Protein AF-A0A1F2S7L3-F1 (afdb_monomer)

Sequence (309 aa):
MTAMSPRLHVLAASFWREWHRELRRQAGDERLPYQVRTHLRRSADRALRRSAVEEQRGVVPRWNRRTIAGAAPIRLPPDDEQRGRRLAAECGVVPGQPMVAVEIQRRADRLSGAIDLLSAEGFRIVRIGDPVAGPLRGPGVLDLASNPRRTPLLDTYLLLASAFVVCSSAELQQTALMGHTPSLRIDARDAFTAYPVRRDGVFTLSTVVDLDTGRALAIRDLLAEGYFHNTRNYGYRPTNAAEITEAAREMVEGVRAGWRDSEAQIRFRRAVADAGVAMGHVRHVAEWDGASGFIGDGRLARVQADRAL

Structure (mmCIF, N/CA/C/O backbone):
data_AF-A0A1F2S7L3-F1
#
_entry.id   AF-A0A1F2S7L3-F1
#
loop_
_atom_site.group_PDB
_atom_site.id
_atom_site.type_symbol
_atom_site.label_atom_id
_atom_site.label_alt_id
_atom_site.label_comp_id
_atom_site.label_asym_id
_atom_site.label_entity_id
_atom_site.label_seq_id
_atom_site.pdbx_PDB_ins_code
_atom_site.Cartn_x
_atom_site.Cartn_y
_atom_site.Cartn_z
_atom_site.occupancy
_atom_site.B_iso_or_equiv
_atom_site.auth_seq_id
_atom_site.auth_comp_id
_atom_site.auth_asym_id
_atom_site.auth_atom_id
_atom_site.pdbx_PDB_model_num
ATOM 1 N N . MET A 1 1 ? 18.063 32.332 -20.205 1.00 35.84 1 MET A N 1
ATOM 2 C CA . MET A 1 1 ? 17.260 31.190 -20.694 1.00 35.84 1 MET A CA 1
ATOM 3 C C . MET A 1 1 ? 16.474 30.632 -19.524 1.00 35.84 1 MET A C 1
ATOM 5 O O . MET A 1 1 ? 17.059 30.015 -18.647 1.00 35.84 1 MET A O 1
ATOM 9 N N . THR A 1 2 ? 15.182 30.931 -19.457 1.00 37.69 2 THR A N 1
ATOM 10 C CA . THR A 1 2 ? 14.267 30.422 -18.430 1.00 37.69 2 THR A CA 1
ATOM 11 C C . THR A 1 2 ? 14.164 28.905 -18.582 1.00 37.69 2 THR A C 1
ATOM 13 O O . THR A 1 2 ? 13.796 28.422 -19.652 1.00 37.69 2 THR A O 1
ATOM 16 N N . ALA A 1 3 ? 14.552 28.150 -17.553 1.00 51.56 3 ALA A N 1
ATOM 17 C CA . ALA A 1 3 ? 14.443 26.696 -17.568 1.00 51.56 3 ALA A CA 1
ATOM 18 C C . ALA A 1 3 ? 12.976 26.302 -17.805 1.00 51.56 3 ALA A C 1
ATOM 20 O O . ALA A 1 3 ? 12.081 26.754 -17.088 1.00 51.56 3 ALA A O 1
ATOM 21 N N . MET A 1 4 ? 12.719 25.498 -18.840 1.00 56.53 4 MET A N 1
ATOM 22 C CA . MET A 1 4 ? 11.387 24.947 -19.078 1.00 56.53 4 MET A CA 1
ATOM 23 C C . MET A 1 4 ? 10.966 24.094 -17.877 1.00 56.53 4 MET A C 1
ATOM 25 O O . MET A 1 4 ? 11.756 23.325 -17.334 1.00 56.53 4 MET A O 1
ATOM 29 N N . SER A 1 5 ? 9.706 24.234 -17.459 1.00 63.53 5 SER A N 1
ATOM 30 C CA . SER A 1 5 ? 9.138 23.442 -16.367 1.00 63.53 5 SER A CA 1
ATOM 31 C C . SER A 1 5 ? 9.216 21.938 -16.685 1.00 63.53 5 SER A C 1
ATOM 33 O O . SER A 1 5 ? 8.908 21.555 -17.817 1.00 63.53 5 SER A O 1
ATOM 35 N N . PRO A 1 6 ? 9.503 21.064 -15.700 1.00 63.34 6 PRO A N 1
ATOM 36 C CA . PRO A 1 6 ? 9.482 19.609 -15.869 1.00 63.34 6 PRO A CA 1
ATOM 37 C C . PRO A 1 6 ? 8.203 19.092 -16.538 1.00 63.34 6 PRO A C 1
ATOM 39 O O . PRO A 1 6 ? 8.267 18.180 -17.357 1.00 63.34 6 PRO A O 1
ATOM 42 N N . ARG A 1 7 ? 7.046 19.725 -16.271 1.00 62.72 7 ARG A N 1
ATOM 43 C CA . ARG A 1 7 ? 5.750 19.403 -16.900 1.00 62.72 7 ARG A CA 1
ATOM 44 C C . ARG A 1 7 ? 5.751 19.582 -18.424 1.00 62.72 7 ARG A C 1
ATOM 46 O O . ARG A 1 7 ? 5.116 18.797 -19.122 1.00 62.72 7 ARG A O 1
ATOM 53 N N . LEU A 1 8 ? 6.475 20.572 -18.946 1.00 68.44 8 LEU A N 1
ATOM 54 C CA . LEU A 1 8 ? 6.572 20.822 -20.386 1.00 68.44 8 LEU A CA 1
ATOM 55 C C . LEU A 1 8 ? 7.420 19.757 -21.092 1.00 68.44 8 LEU A C 1
ATOM 57 O O . LEU A 1 8 ? 7.078 19.363 -22.203 1.00 68.44 8 LEU A O 1
ATOM 61 N N . HIS A 1 9 ? 8.454 19.228 -20.431 1.00 75.25 9 HIS A N 1
ATOM 62 C CA . HIS A 1 9 ? 9.245 18.109 -20.957 1.00 75.25 9 HIS A CA 1
ATOM 63 C C . HIS A 1 9 ? 8.414 16.824 -21.072 1.00 75.25 9 HIS A C 1
ATOM 65 O O . HIS A 1 9 ? 8.517 16.108 -22.063 1.00 75.25 9 HIS A O 1
ATOM 71 N N . VAL A 1 10 ? 7.493 16.575 -20.129 1.00 67.50 10 VAL A N 1
ATOM 72 C CA . VAL A 1 10 ? 6.534 15.452 -20.201 1.00 67.50 10 VAL A CA 1
ATOM 73 C C . VAL A 1 10 ? 5.640 15.536 -21.427 1.00 67.50 10 VAL A C 1
ATOM 75 O O . VAL A 1 10 ? 5.474 14.554 -22.150 1.00 67.50 10 VAL A O 1
ATOM 78 N N . LEU A 1 11 ? 5.039 16.707 -21.633 1.00 74.44 11 LEU A N 1
ATOM 79 C CA . LEU A 1 11 ? 4.130 16.933 -22.746 1.00 74.44 11 LEU A CA 1
ATOM 80 C C . LEU A 1 11 ? 4.884 16.842 -24.073 1.00 74.44 11 LEU A C 1
ATOM 82 O O . LEU A 1 11 ? 4.387 16.215 -25.003 1.00 74.44 11 LEU A O 1
ATOM 86 N N . ALA A 1 12 ? 6.107 17.376 -24.129 1.00 77.69 12 ALA A N 1
ATOM 87 C CA . ALA A 1 12 ? 6.975 17.276 -25.294 1.00 77.69 12 ALA A CA 1
ATOM 88 C C . ALA A 1 12 ? 7.361 15.821 -25.609 1.00 77.69 12 ALA A C 1
ATOM 90 O O . ALA A 1 12 ? 7.222 15.399 -26.755 1.00 77.69 12 ALA A O 1
ATOM 91 N N . ALA A 1 13 ? 7.783 15.035 -24.614 1.00 80.00 13 ALA A N 1
ATOM 92 C CA . ALA A 1 13 ? 8.092 13.615 -24.788 1.00 80.00 13 ALA A CA 1
ATOM 93 C C . ALA A 1 13 ? 6.885 12.830 -25.324 1.00 80.00 13 ALA A C 1
ATOM 95 O O . ALA A 1 13 ? 6.977 12.163 -26.353 1.00 80.00 13 ALA A O 1
ATOM 96 N N . SER A 1 14 ? 5.723 12.975 -24.677 1.00 73.00 14 SER A N 1
ATOM 97 C CA . SER A 1 14 ? 4.484 12.314 -25.100 1.00 73.00 14 SER A CA 1
ATOM 98 C C . SER A 1 14 ? 4.086 12.705 -26.527 1.00 73.00 14 SER A C 1
ATOM 100 O O . SER A 1 14 ? 3.805 11.837 -27.354 1.00 73.00 14 SER A O 1
ATOM 102 N N . PHE A 1 15 ? 4.148 14.001 -26.850 1.00 82.06 15 PHE A N 1
ATOM 103 C CA . PHE A 1 15 ? 3.891 14.514 -28.193 1.00 82.06 15 PHE A CA 1
ATOM 104 C C . PHE A 1 15 ? 4.807 13.862 -29.234 1.00 82.06 15 PHE A C 1
ATOM 106 O O . PHE A 1 15 ? 4.322 13.321 -30.226 1.00 82.06 15 PHE A O 1
ATOM 113 N N . TRP A 1 16 ? 6.123 13.856 -29.002 1.00 85.06 16 TRP A N 1
ATOM 114 C CA . TRP A 1 16 ? 7.082 13.265 -29.936 1.00 85.06 16 TRP A CA 1
ATOM 115 C C . TRP A 1 16 ? 6.890 11.753 -30.100 1.00 85.06 16 TRP A C 1
ATOM 117 O O . TRP A 1 16 ? 7.086 11.230 -31.200 1.00 85.06 16 TRP A O 1
ATOM 127 N N . ARG A 1 17 ? 6.467 11.053 -29.041 1.00 79.50 17 ARG A N 1
ATOM 128 C CA . ARG A 1 17 ? 6.191 9.612 -29.061 1.00 79.50 17 ARG A CA 1
ATOM 129 C C . ARG A 1 17 ? 4.935 9.271 -29.865 1.00 79.50 17 ARG A C 1
ATOM 131 O O . ARG A 1 17 ? 4.974 8.339 -30.671 1.00 79.50 17 ARG A O 1
ATOM 138 N N . GLU A 1 18 ? 3.851 10.027 -29.700 1.00 79.81 18 GLU A N 1
ATOM 139 C CA . GLU A 1 18 ? 2.650 9.863 -30.533 1.00 79.81 18 GLU A CA 1
ATOM 140 C C . GLU A 1 18 ? 2.918 10.278 -31.987 1.00 79.81 18 GLU A C 1
ATOM 142 O O . GLU A 1 18 ? 2.525 9.570 -32.913 1.00 79.81 18 GLU A O 1
ATOM 147 N N . TRP A 1 19 ? 3.694 11.344 -32.205 1.00 83.69 19 TRP A N 1
ATOM 148 C CA . TRP A 1 19 ? 4.115 11.765 -33.543 1.00 83.69 19 TRP A CA 1
ATOM 149 C C . TRP A 1 19 ? 4.954 10.695 -34.252 1.00 83.69 19 TRP A C 1
ATOM 151 O O . TRP A 1 19 ? 4.733 10.410 -35.426 1.00 83.69 19 TRP A O 1
ATOM 161 N N . HIS A 1 20 ? 5.874 10.031 -33.543 1.00 89.19 20 HIS A N 1
ATOM 162 C CA . HIS A 1 20 ? 6.602 8.875 -34.073 1.00 89.19 20 HIS A CA 1
ATOM 163 C C . HIS A 1 20 ? 5.649 7.753 -34.521 1.00 89.19 20 HIS A C 1
ATOM 165 O O . HIS A 1 20 ? 5.815 7.226 -35.624 1.00 89.19 20 HIS A O 1
ATOM 171 N N . ARG A 1 21 ? 4.647 7.397 -33.702 1.00 83.31 21 ARG A N 1
ATOM 172 C CA . ARG A 1 21 ? 3.674 6.345 -34.047 1.00 83.31 21 ARG A CA 1
ATOM 173 C C . ARG A 1 21 ? 2.862 6.712 -35.281 1.00 83.31 21 ARG A C 1
ATOM 175 O O . ARG A 1 21 ? 2.701 5.869 -36.161 1.00 83.31 21 ARG A O 1
ATOM 182 N N . GLU A 1 22 ? 2.399 7.956 -35.364 1.00 88.75 22 GLU A N 1
ATOM 183 C CA . GLU A 1 22 ? 1.652 8.447 -36.521 1.00 88.75 22 GLU A CA 1
ATOM 184 C C . GLU A 1 22 ? 2.506 8.400 -37.792 1.00 88.75 22 GLU A C 1
ATOM 186 O O . GLU A 1 22 ? 2.112 7.799 -38.787 1.00 88.75 22 GLU A O 1
ATOM 191 N N . LEU A 1 23 ? 3.730 8.936 -37.745 1.00 81.88 23 LEU A N 1
ATOM 192 C CA . LEU A 1 23 ? 4.638 8.921 -38.892 1.00 81.88 23 LEU A CA 1
ATOM 193 C C . LEU A 1 23 ? 5.007 7.497 -39.333 1.00 81.88 23 LEU A C 1
ATOM 195 O O . LEU A 1 23 ? 5.119 7.243 -40.532 1.00 81.88 23 LEU A O 1
ATOM 199 N N . ARG A 1 24 ? 5.175 6.553 -38.395 1.00 91.81 24 ARG A N 1
ATOM 200 C CA . ARG A 1 24 ? 5.388 5.130 -38.716 1.00 91.81 24 ARG A CA 1
ATOM 201 C C . ARG A 1 24 ? 4.169 4.506 -39.383 1.00 91.81 24 ARG A C 1
ATOM 203 O O . ARG A 1 24 ? 4.357 3.742 -40.327 1.00 91.81 24 ARG A O 1
ATOM 210 N N . ARG A 1 25 ? 2.958 4.844 -38.928 1.00 88.62 25 ARG A N 1
ATOM 211 C CA . ARG A 1 25 ? 1.704 4.384 -39.539 1.00 88.62 25 ARG A CA 1
ATOM 212 C C . ARG A 1 25 ? 1.599 4.869 -40.982 1.00 88.62 25 ARG A C 1
ATOM 214 O O . ARG A 1 25 ? 1.447 4.047 -41.877 1.00 88.62 25 ARG A O 1
ATOM 221 N N . GLN A 1 26 ? 1.789 6.168 -41.216 1.00 88.12 26 GLN A N 1
ATOM 222 C CA . GLN A 1 26 ? 1.749 6.753 -42.562 1.00 88.12 26 GLN A CA 1
ATOM 223 C C . GLN A 1 26 ? 2.870 6.209 -43.461 1.00 88.12 26 GLN A C 1
ATOM 225 O O . GLN A 1 26 ? 2.653 5.916 -44.628 1.00 88.12 26 GLN A O 1
ATOM 230 N N . ALA A 1 27 ? 4.073 5.978 -42.925 1.00 87.38 27 ALA A N 1
ATOM 231 C CA . ALA A 1 27 ? 5.164 5.362 -43.684 1.00 87.38 27 ALA A CA 1
ATOM 232 C C . ALA A 1 27 ? 4.895 3.904 -44.116 1.00 87.38 27 ALA A C 1
ATOM 234 O O . ALA A 1 27 ? 5.632 3.376 -44.960 1.00 87.38 27 ALA A O 1
ATOM 235 N N . GLY A 1 28 ? 3.909 3.247 -43.500 1.00 87.69 28 GLY A N 1
ATOM 236 C CA . GLY A 1 28 ? 3.409 1.931 -43.883 1.00 87.69 28 GLY A CA 1
ATOM 237 C C . GLY A 1 28 ? 2.342 1.968 -44.980 1.00 87.69 28 GLY A C 1
ATOM 238 O O . GLY A 1 28 ? 2.056 0.918 -45.542 1.00 87.69 28 GLY A O 1
ATOM 239 N N . ASP A 1 29 ? 1.787 3.137 -45.321 1.00 92.12 29 ASP A N 1
ATOM 240 C CA . ASP A 1 29 ? 0.777 3.260 -46.375 1.00 92.12 29 ASP A CA 1
ATOM 241 C C . ASP A 1 29 ? 1.420 3.133 -47.763 1.00 92.12 29 ASP A C 1
ATOM 243 O O . ASP A 1 29 ? 2.115 4.031 -48.244 1.00 92.12 29 ASP A O 1
ATOM 247 N N . GLU A 1 30 ? 1.188 1.999 -48.421 1.00 92.38 30 GLU A N 1
ATOM 248 C CA . GLU A 1 30 ? 1.737 1.679 -49.740 1.00 92.38 30 GLU A CA 1
ATOM 249 C C . GLU A 1 30 ? 1.245 2.600 -50.859 1.00 92.38 30 GLU A C 1
ATOM 251 O O . GLU A 1 30 ? 1.899 2.679 -51.900 1.00 92.38 30 GLU A O 1
ATOM 256 N N . ARG A 1 31 ? 0.158 3.351 -50.633 1.00 94.75 31 ARG A N 1
ATOM 257 C CA . ARG A 1 31 ? -0.357 4.352 -51.579 1.00 94.75 31 ARG A CA 1
ATOM 258 C C . ARG A 1 31 ? 0.574 5.558 -51.709 1.00 94.75 31 ARG A C 1
ATOM 260 O O . ARG A 1 31 ? 0.487 6.294 -52.690 1.00 94.75 31 ARG A O 1
ATOM 267 N N . LEU A 1 32 ? 1.469 5.778 -50.742 1.00 88.94 32 LEU A N 1
ATOM 268 C CA . LEU A 1 32 ? 2.425 6.882 -50.773 1.00 88.94 32 LEU A CA 1
ATOM 269 C C . LEU A 1 32 ? 3.675 6.539 -51.608 1.00 88.94 32 LEU A C 1
ATOM 271 O O . LEU A 1 32 ? 4.235 5.440 -51.482 1.00 88.94 32 LEU A O 1
ATOM 275 N N . PRO A 1 33 ? 4.214 7.502 -52.388 1.00 97.44 33 PRO A N 1
ATOM 276 C CA . PRO A 1 33 ? 5.461 7.310 -53.121 1.00 97.44 33 PRO A CA 1
ATOM 277 C C . PRO A 1 33 ? 6.599 6.841 -52.208 1.00 97.44 33 PRO A C 1
ATOM 279 O O . PRO A 1 33 ? 6.731 7.291 -51.067 1.00 97.44 33 PRO A O 1
ATOM 282 N N . TYR A 1 34 ? 7.465 5.959 -52.715 1.00 91.06 34 TYR A N 1
ATOM 283 C CA . TYR A 1 34 ? 8.562 5.377 -51.929 1.00 91.06 34 TYR A CA 1
ATOM 284 C C . TYR A 1 34 ? 9.431 6.443 -51.241 1.00 91.06 34 TYR A C 1
ATOM 286 O O . TYR A 1 34 ? 9.702 6.343 -50.048 1.00 91.06 34 TYR A O 1
ATOM 294 N N . GLN A 1 35 ? 9.791 7.510 -51.960 1.00 92.75 35 GLN A N 1
ATOM 295 C CA . GLN A 1 35 ? 10.599 8.606 -51.415 1.00 92.75 35 GLN A CA 1
ATOM 296 C C . GLN A 1 35 ? 9.914 9.318 -50.234 1.00 92.75 35 GLN A C 1
ATOM 298 O O . GLN A 1 35 ? 10.575 9.647 -49.246 1.00 92.75 35 GLN A O 1
ATOM 303 N N . VAL A 1 36 ? 8.588 9.491 -50.296 1.00 91.69 36 VAL A N 1
ATOM 304 C CA . VAL A 1 36 ? 7.783 10.059 -49.204 1.00 91.69 36 VAL A CA 1
ATOM 305 C C . VAL A 1 36 ? 7.800 9.118 -48.002 1.00 91.69 36 VAL A C 1
ATOM 307 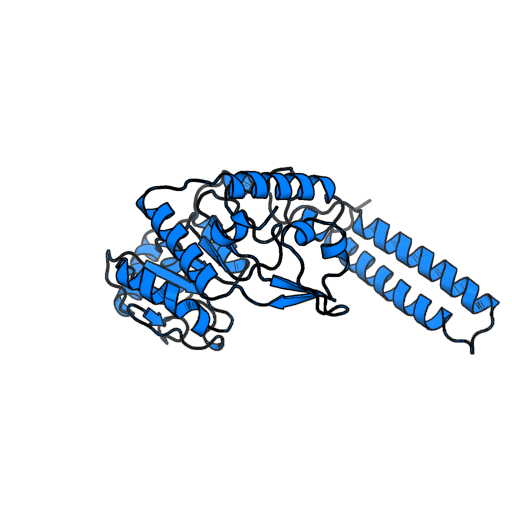O O . VAL A 1 36 ? 8.113 9.550 -46.894 1.00 91.69 36 VAL A O 1
ATOM 310 N N . ARG A 1 37 ? 7.578 7.813 -48.209 1.00 92.06 37 ARG A N 1
ATOM 311 C CA . ARG A 1 37 ? 7.654 6.802 -47.139 1.00 92.06 37 ARG A CA 1
ATOM 312 C C . ARG A 1 37 ? 9.028 6.773 -46.465 1.00 92.06 37 ARG A C 1
ATOM 314 O O . ARG A 1 37 ? 9.108 6.739 -45.237 1.00 92.06 37 ARG A O 1
ATOM 321 N N . THR A 1 38 ? 10.118 6.844 -47.229 1.00 90.88 38 THR A N 1
ATOM 322 C CA . THR A 1 38 ? 11.484 6.915 -46.682 1.00 90.88 38 THR A CA 1
ATOM 323 C C . THR A 1 38 ? 11.701 8.186 -45.860 1.00 90.88 38 THR A C 1
ATOM 325 O O . THR A 1 38 ? 12.307 8.126 -44.787 1.00 90.88 38 THR A O 1
ATOM 328 N N . HIS A 1 39 ? 11.186 9.330 -46.319 1.00 91.06 39 HIS A N 1
ATOM 329 C CA . HIS A 1 39 ? 11.251 10.578 -45.561 1.00 91.06 39 HIS A CA 1
ATOM 330 C C . HIS A 1 39 ? 10.466 10.488 -44.244 1.00 91.06 39 HIS A C 1
ATOM 332 O O . HIS A 1 39 ? 10.988 10.867 -43.192 1.00 91.06 39 HIS A O 1
ATOM 338 N N . LEU A 1 40 ? 9.254 9.927 -44.278 1.00 82.06 40 LEU A N 1
ATOM 339 C CA . LEU A 1 40 ? 8.421 9.709 -43.095 1.00 82.06 40 LEU A CA 1
ATOM 340 C C . LEU A 1 40 ? 9.114 8.800 -42.072 1.00 82.06 40 LEU A C 1
ATOM 342 O O . LEU A 1 40 ? 9.138 9.151 -40.895 1.00 82.06 40 LEU A O 1
ATOM 346 N N . ARG A 1 41 ? 9.769 7.706 -42.499 1.00 89.94 41 ARG A N 1
ATOM 347 C CA . ARG A 1 41 ? 10.570 6.840 -41.602 1.00 89.94 41 ARG A CA 1
ATOM 348 C C . ARG A 1 41 ? 11.684 7.618 -40.903 1.00 89.94 41 ARG A C 1
ATOM 350 O O . ARG A 1 41 ? 11.759 7.604 -39.681 1.00 89.94 41 ARG A O 1
ATOM 357 N N . ARG A 1 42 ? 12.488 8.383 -41.652 1.00 90.00 42 ARG A N 1
ATOM 358 C CA . ARG A 1 42 ? 13.571 9.206 -41.073 1.00 90.00 42 ARG A CA 1
ATOM 359 C C . ARG A 1 42 ? 13.046 10.264 -40.100 1.00 90.00 42 ARG A C 1
ATOM 361 O O . ARG A 1 42 ? 13.702 10.589 -39.110 1.00 90.00 42 ARG A O 1
ATOM 368 N N . SER A 1 43 ? 11.893 10.856 -40.396 1.00 86.06 43 SER A N 1
ATOM 369 C CA . SER A 1 43 ? 11.243 11.832 -39.518 1.00 86.06 43 SER A CA 1
ATOM 370 C C . SER A 1 43 ? 10.649 11.173 -38.272 1.00 86.06 43 SER A C 1
ATOM 372 O O . SER A 1 43 ? 10.759 11.752 -37.193 1.00 86.06 43 SER A O 1
ATOM 374 N N . ALA A 1 44 ? 10.134 9.947 -38.386 1.00 80.44 44 ALA A N 1
ATOM 375 C CA . ALA A 1 44 ? 9.706 9.145 -37.248 1.00 80.44 44 ALA A CA 1
ATOM 376 C C . ALA A 1 44 ? 10.889 8.828 -36.323 1.00 80.44 44 ALA A C 1
ATOM 378 O O . ALA A 1 44 ? 10.802 9.084 -35.125 1.00 80.44 44 ALA A O 1
ATOM 379 N N . ASP A 1 45 ? 12.027 8.389 -36.868 1.00 85.44 45 ASP A N 1
ATOM 380 C CA . ASP A 1 45 ? 13.233 8.108 -36.074 1.00 85.44 45 ASP A CA 1
ATOM 381 C C . ASP A 1 45 ? 13.744 9.367 -35.357 1.00 85.44 45 ASP A C 1
ATOM 383 O O . ASP A 1 45 ? 14.174 9.318 -34.204 1.00 85.44 45 ASP A O 1
ATOM 387 N N . ARG A 1 46 ? 13.675 10.534 -36.018 1.00 87.44 46 ARG A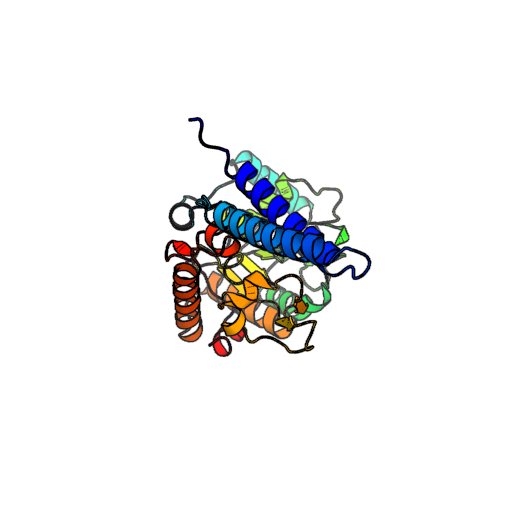 N 1
ATOM 388 C CA . ARG A 1 46 ? 14.000 11.826 -35.391 1.00 87.44 46 ARG A CA 1
ATOM 389 C C . ARG A 1 46 ? 13.028 12.181 -34.267 1.00 87.44 46 ARG A C 1
ATOM 391 O O . ARG A 1 46 ? 13.482 12.671 -33.237 1.00 87.44 46 ARG A O 1
ATOM 398 N N . ALA A 1 47 ? 11.731 11.946 -34.451 1.00 77.94 47 ALA A N 1
ATOM 399 C CA . ALA A 1 47 ? 10.726 12.159 -33.415 1.00 77.94 47 ALA A CA 1
ATOM 400 C C . ALA A 1 47 ? 10.968 11.234 -32.213 1.00 77.94 47 ALA A C 1
ATOM 402 O O . ALA A 1 47 ? 10.992 11.707 -31.082 1.00 77.94 47 ALA A O 1
ATOM 403 N N . LEU A 1 48 ? 11.278 9.956 -32.449 1.00 84.00 48 LEU A N 1
ATOM 404 C CA . LEU A 1 48 ? 11.620 9.009 -31.388 1.00 84.00 48 LEU A CA 1
ATOM 405 C C . LEU A 1 48 ? 12.872 9.444 -30.614 1.00 84.00 48 LEU A C 1
ATOM 407 O O . LEU A 1 48 ? 12.852 9.472 -29.387 1.00 84.00 48 LEU A O 1
ATOM 411 N N . ARG A 1 49 ? 13.933 9.874 -31.314 1.00 82.06 49 ARG A N 1
ATOM 412 C CA . ARG A 1 49 ? 15.134 10.430 -30.665 1.00 82.06 49 ARG A CA 1
ATOM 413 C C . ARG A 1 49 ? 14.819 11.667 -29.823 1.00 82.06 49 ARG A C 1
ATOM 415 O O . ARG A 1 49 ? 15.336 11.791 -28.722 1.00 82.06 49 ARG A O 1
ATOM 422 N N . ARG A 1 50 ? 13.962 12.572 -30.309 1.00 83.56 50 ARG A N 1
ATOM 423 C CA . ARG A 1 50 ? 13.530 13.759 -29.546 1.00 83.56 50 ARG A CA 1
ATOM 424 C C . ARG A 1 50 ? 12.716 13.382 -28.312 1.00 83.56 50 ARG A C 1
ATOM 426 O O . ARG A 1 50 ? 12.967 13.942 -27.256 1.00 83.56 50 ARG A O 1
ATOM 433 N N . SER A 1 51 ? 11.807 12.413 -28.424 1.00 80.31 51 SER A N 1
ATOM 434 C CA . SER A 1 51 ? 11.088 11.851 -27.273 1.00 80.31 51 SER A CA 1
ATOM 435 C C . SER A 1 51 ? 12.063 11.324 -26.224 1.00 80.31 51 SER A C 1
ATOM 437 O O . SER A 1 51 ? 11.936 11.676 -25.059 1.00 80.31 51 SER A O 1
ATOM 439 N N . ALA A 1 52 ? 13.068 10.548 -26.643 1.00 75.31 52 ALA A N 1
ATOM 440 C CA . ALA A 1 52 ? 14.076 9.998 -25.741 1.00 75.31 52 ALA A CA 1
ATOM 441 C C . ALA A 1 52 ? 14.903 11.098 -25.051 1.00 75.31 52 ALA A C 1
ATOM 443 O O . ALA A 1 52 ? 15.119 11.031 -23.848 1.00 75.31 52 ALA A O 1
ATOM 444 N N . VAL A 1 53 ? 15.310 12.145 -25.779 1.00 78.75 53 VAL A N 1
ATOM 445 C CA . VAL A 1 53 ? 16.027 13.294 -25.193 1.00 78.75 53 VAL A CA 1
ATOM 446 C C . VAL A 1 53 ? 15.160 14.027 -24.168 1.00 78.75 53 VAL A C 1
ATOM 448 O O . VAL A 1 53 ? 15.639 14.353 -23.087 1.00 78.75 53 VAL A O 1
ATOM 451 N N . GLU A 1 54 ? 13.886 14.280 -24.475 1.00 77.88 54 GLU A N 1
ATOM 452 C CA . GLU A 1 54 ? 12.965 14.937 -23.538 1.00 77.88 54 GLU A CA 1
ATOM 453 C C . GLU A 1 54 ? 12.642 14.059 -22.315 1.00 77.88 54 GLU A C 1
ATOM 455 O O . GLU A 1 54 ? 12.422 14.590 -21.230 1.00 77.88 54 GLU A O 1
ATOM 460 N N . GLU A 1 55 ? 12.669 12.731 -22.456 1.00 68.44 55 GLU A N 1
ATOM 461 C CA . GLU A 1 55 ? 12.549 11.773 -21.344 1.00 68.44 55 GLU A CA 1
ATOM 462 C C . GLU A 1 55 ? 13.800 11.702 -20.467 1.00 68.44 55 GLU A C 1
ATOM 464 O O . GLU A 1 55 ? 13.681 11.452 -19.271 1.00 68.44 55 GLU A O 1
ATOM 469 N N . GLN A 1 56 ? 14.978 11.945 -21.047 1.00 64.94 56 GLN A N 1
ATOM 470 C CA . GLN A 1 56 ? 16.265 11.974 -20.346 1.00 64.94 56 GLN A CA 1
ATOM 471 C C . GLN A 1 56 ? 16.520 13.289 -19.602 1.00 64.94 56 GLN A C 1
ATOM 473 O O . GLN A 1 56 ? 17.426 13.356 -18.769 1.00 64.94 56 GLN A O 1
ATOM 478 N N . ARG A 1 57 ? 15.754 14.353 -19.880 1.00 69.56 57 ARG A N 1
ATOM 479 C CA . ARG A 1 57 ? 15.867 15.598 -19.112 1.00 69.56 57 ARG A CA 1
ATOM 480 C C . ARG A 1 57 ? 15.454 15.334 -17.666 1.00 69.56 57 ARG A C 1
ATOM 482 O O . ARG A 1 57 ? 14.388 14.780 -17.415 1.00 69.56 57 ARG A O 1
ATOM 489 N N . GLY A 1 58 ? 16.326 15.747 -16.742 1.00 61.50 58 GLY A N 1
ATOM 490 C CA . GLY A 1 58 ? 16.287 15.392 -15.325 1.00 61.50 58 GLY A CA 1
ATOM 491 C C . GLY A 1 58 ? 14.884 15.399 -14.724 1.00 61.50 58 GLY A C 1
ATOM 492 O O . GLY A 1 58 ? 14.215 16.431 -14.651 1.00 61.50 58 GLY A O 1
ATOM 493 N N . VAL A 1 59 ? 14.457 14.225 -14.276 1.00 67.19 59 VAL A N 1
ATOM 494 C CA . VAL A 1 59 ? 13.251 14.059 -13.477 1.00 67.19 59 VAL A CA 1
ATOM 495 C C . VAL A 1 59 ? 13.596 14.496 -12.062 1.00 67.19 59 VAL A C 1
ATOM 497 O O . VAL A 1 59 ? 14.435 13.880 -11.411 1.00 67.19 59 VAL A O 1
ATOM 500 N N . VAL A 1 60 ? 12.960 15.561 -11.578 1.00 68.75 60 VAL A N 1
ATOM 501 C CA . VAL A 1 60 ? 12.984 15.866 -10.144 1.00 68.75 60 VAL A CA 1
ATOM 502 C C . VAL A 1 60 ? 12.097 14.820 -9.470 1.00 68.75 60 VAL A C 1
ATOM 504 O O . VAL A 1 60 ? 10.914 14.748 -9.830 1.00 68.75 60 VAL A O 1
ATOM 507 N N . PRO A 1 61 ? 12.627 13.993 -8.545 1.00 74.69 61 PRO A N 1
ATOM 508 C CA . PRO A 1 61 ? 11.804 13.040 -7.823 1.00 74.69 61 PRO A CA 1
ATOM 509 C C . PRO A 1 61 ? 10.641 13.777 -7.181 1.00 74.69 61 PRO A C 1
ATOM 511 O O . PRO A 1 61 ? 10.815 14.869 -6.636 1.00 74.69 61 PRO A O 1
ATOM 514 N N . ARG A 1 62 ? 9.444 13.190 -7.242 1.00 73.06 62 ARG A N 1
ATOM 515 C CA . ARG A 1 62 ? 8.273 13.793 -6.599 1.00 73.06 62 ARG A CA 1
ATOM 516 C C . ARG A 1 62 ? 8.581 14.013 -5.125 1.00 73.06 62 ARG A C 1
ATOM 518 O O . ARG A 1 62 ? 8.273 15.067 -4.578 1.00 73.06 62 ARG A O 1
ATOM 525 N N . TRP A 1 63 ? 9.187 12.999 -4.516 1.00 75.62 63 TRP A N 1
ATOM 526 C CA . TRP A 1 63 ? 9.422 12.862 -3.092 1.00 75.62 63 TRP A CA 1
ATOM 527 C C . TRP A 1 63 ? 10.882 12.481 -2.855 1.00 75.62 63 TRP A C 1
ATOM 529 O O . TRP A 1 63 ? 11.352 11.518 -3.448 1.00 75.62 63 TRP A O 1
ATOM 539 N N . ASN A 1 64 ? 11.581 13.182 -1.961 1.00 86.94 64 ASN A N 1
ATOM 540 C CA . ASN A 1 64 ? 12.879 12.719 -1.473 1.00 86.94 64 ASN A CA 1
ATOM 541 C C . ASN A 1 64 ? 12.642 11.697 -0.355 1.00 86.94 64 ASN A C 1
ATOM 543 O O . ASN A 1 64 ? 12.232 12.059 0.754 1.00 86.94 64 ASN A O 1
ATOM 547 N N . ARG A 1 65 ? 12.878 10.414 -0.642 1.00 91.12 65 ARG A N 1
ATOM 548 C CA . ARG A 1 65 ? 12.563 9.318 0.285 1.00 91.12 65 ARG A CA 1
ATOM 549 C C . ARG A 1 65 ? 13.374 9.406 1.567 1.00 91.12 65 ARG A C 1
ATOM 551 O O . ARG A 1 65 ? 12.833 9.160 2.642 1.00 91.12 65 ARG A O 1
ATOM 558 N N . ARG A 1 66 ? 14.645 9.802 1.475 1.00 90.25 66 ARG A N 1
ATOM 559 C CA . ARG A 1 66 ? 15.536 9.928 2.637 1.00 90.25 66 ARG A CA 1
ATOM 560 C C . ARG A 1 66 ? 15.095 11.060 3.563 1.00 90.25 66 ARG A C 1
ATOM 562 O O . ARG A 1 66 ? 15.068 10.876 4.777 1.00 90.25 66 ARG A O 1
ATOM 569 N N . THR A 1 67 ? 14.693 12.202 3.004 1.00 89.50 67 THR A N 1
ATOM 570 C CA . THR A 1 67 ? 14.118 13.305 3.787 1.00 89.50 67 THR A CA 1
ATOM 571 C C . THR A 1 67 ? 12.833 12.869 4.485 1.00 89.50 67 THR A C 1
ATOM 573 O O . THR A 1 67 ? 12.665 13.134 5.672 1.00 89.50 67 THR A O 1
ATOM 576 N N . ILE A 1 68 ? 11.948 12.155 3.783 1.00 89.50 68 ILE A N 1
ATOM 577 C CA . ILE A 1 68 ? 10.692 11.666 4.368 1.00 89.50 68 ILE A CA 1
ATOM 578 C C . ILE A 1 68 ? 10.955 10.646 5.479 1.00 89.50 68 ILE A C 1
ATOM 580 O O . ILE A 1 68 ? 10.304 10.714 6.519 1.00 89.50 68 ILE A O 1
ATOM 584 N N . ALA A 1 69 ? 11.924 9.742 5.307 1.00 91.31 69 ALA A N 1
ATOM 585 C CA . ALA A 1 69 ? 12.285 8.756 6.325 1.00 91.31 69 ALA A CA 1
ATOM 586 C C . ALA A 1 69 ? 12.636 9.421 7.669 1.00 91.31 69 ALA A C 1
ATOM 588 O O . ALA A 1 69 ? 12.161 8.979 8.718 1.00 91.31 69 ALA A O 1
ATOM 589 N N . GLY A 1 70 ? 13.387 10.528 7.628 1.00 88.94 70 GLY A N 1
ATOM 590 C CA . GLY A 1 70 ? 13.781 11.302 8.810 1.00 88.94 70 GLY A CA 1
ATOM 591 C C . GLY A 1 70 ? 12.749 12.318 9.317 1.00 88.94 70 GLY A C 1
ATOM 592 O O . GLY A 1 70 ? 12.973 12.927 10.359 1.00 88.94 70 GLY A O 1
ATOM 593 N N . ALA A 1 71 ? 11.636 12.533 8.610 1.00 91.31 71 ALA A N 1
ATOM 594 C CA . ALA A 1 71 ? 10.654 13.550 8.982 1.00 91.31 71 ALA A CA 1
ATOM 595 C C . ALA A 1 71 ? 9.833 13.149 10.219 1.00 91.31 71 ALA A C 1
ATOM 597 O O . ALA A 1 71 ? 9.432 11.989 10.359 1.00 91.31 71 ALA A O 1
ATOM 598 N N . ALA A 1 72 ? 9.533 14.130 11.077 1.00 92.75 72 ALA A N 1
ATOM 599 C CA . ALA A 1 72 ? 8.636 13.980 12.223 1.00 92.75 72 ALA A CA 1
ATOM 600 C C . ALA A 1 72 ? 7.199 13.632 11.779 1.00 92.75 72 ALA A C 1
ATOM 602 O O . ALA A 1 72 ? 6.804 13.987 10.664 1.00 92.75 72 ALA A O 1
ATOM 603 N N . PRO A 1 73 ? 6.413 12.933 12.619 1.00 94.06 73 PRO A N 1
ATOM 604 C CA . PRO A 1 73 ? 5.051 12.571 12.261 1.00 94.06 73 PRO A CA 1
ATOM 605 C C . PRO A 1 73 ? 4.143 13.793 12.229 1.00 94.06 73 PRO A C 1
ATOM 607 O O . PRO A 1 73 ? 4.197 14.646 13.116 1.00 94.06 73 PRO A O 1
ATOM 610 N N . ILE A 1 74 ? 3.225 13.811 11.269 1.00 89.94 74 ILE A N 1
ATOM 611 C CA . ILE A 1 74 ? 2.070 14.701 11.323 1.00 89.94 74 ILE A CA 1
ATOM 612 C C . ILE A 1 74 ? 1.110 14.174 12.394 1.00 89.94 74 ILE A C 1
ATOM 614 O O . ILE A 1 74 ? 0.812 12.978 12.474 1.00 89.94 74 ILE A O 1
ATOM 618 N N . ARG A 1 75 ? 0.634 15.086 13.240 1.00 92.50 75 ARG A N 1
ATOM 619 C CA . ARG A 1 75 ? -0.356 14.827 14.287 1.00 92.50 75 ARG A CA 1
ATOM 620 C C . ARG A 1 75 ? -1.544 15.753 14.080 1.00 92.50 75 ARG A C 1
ATOM 622 O O . ARG A 1 75 ? -1.382 16.859 13.566 1.00 92.50 75 ARG A O 1
ATOM 629 N N . LEU A 1 76 ? -2.725 15.293 14.479 1.00 91.81 76 LEU A N 1
ATOM 630 C CA . LEU A 1 76 ? -3.875 16.183 14.577 1.00 91.81 76 LEU A CA 1
ATOM 631 C C . LEU A 1 76 ? -3.628 17.202 15.697 1.00 91.81 76 LEU A C 1
ATOM 633 O O . LEU A 1 76 ? -3.034 16.843 16.718 1.00 91.81 76 LEU A O 1
ATOM 637 N N . PRO A 1 77 ? -4.092 18.451 15.539 1.00 95.50 77 PRO A N 1
ATOM 638 C CA . PRO A 1 77 ? -4.215 19.366 16.664 1.00 95.50 77 PRO A CA 1
ATOM 639 C C . PRO A 1 77 ? -5.021 18.717 17.807 1.00 95.50 77 PRO A C 1
ATOM 641 O O . PRO A 1 77 ? -5.953 17.962 17.519 1.00 95.50 77 PRO A O 1
ATOM 644 N N . PRO A 1 78 ? -4.728 19.013 19.088 1.00 96.75 78 PRO A N 1
ATOM 645 C CA . PRO A 1 78 ? -5.397 18.364 20.222 1.00 96.75 78 PRO A CA 1
ATOM 646 C C . PRO A 1 78 ? -6.933 18.435 20.179 1.00 96.75 78 PRO A C 1
ATOM 648 O O . PRO A 1 78 ? -7.609 17.441 20.451 1.00 96.75 78 PRO A O 1
ATOM 651 N N . ASP A 1 79 ? -7.487 19.579 19.772 1.00 97.50 79 ASP A N 1
ATOM 652 C CA . ASP A 1 79 ? -8.938 19.781 19.661 1.00 97.50 79 ASP A CA 1
ATOM 653 C C . ASP A 1 79 ? -9.562 18.900 18.569 1.00 97.50 79 ASP A C 1
ATOM 655 O O . ASP A 1 79 ? -10.624 18.296 18.765 1.00 97.50 79 ASP A O 1
ATOM 659 N N . ASP A 1 80 ? -8.873 18.776 17.431 1.00 96.38 80 ASP A N 1
ATOM 660 C CA . ASP A 1 80 ? -9.274 17.915 16.320 1.00 96.38 80 ASP A CA 1
ATOM 661 C C . ASP A 1 80 ? -9.135 16.438 16.685 1.00 96.38 80 ASP A C 1
ATOM 663 O O . ASP A 1 80 ? -10.005 15.640 16.340 1.00 96.38 80 ASP A O 1
ATOM 667 N N . GLU A 1 81 ? -8.100 16.062 17.439 1.00 96.06 81 GLU A N 1
ATOM 668 C CA . GLU A 1 81 ? -7.952 14.702 17.953 1.00 96.06 81 GLU A CA 1
ATOM 669 C C . GLU A 1 81 ? -9.104 14.347 18.905 1.00 96.06 81 GLU A C 1
ATOM 671 O O . GLU A 1 81 ? -9.730 13.291 18.769 1.00 96.06 81 GLU A O 1
ATOM 676 N N . GLN A 1 82 ? -9.450 15.240 19.838 1.00 96.88 82 GLN A N 1
ATOM 677 C CA . GLN A 1 82 ? -10.562 15.024 20.765 1.00 96.88 82 GLN A CA 1
ATOM 678 C C . GLN A 1 82 ? -11.909 14.970 20.033 1.00 96.88 82 GLN A C 1
ATOM 680 O O . GLN A 1 82 ? -12.790 14.177 20.386 1.00 96.88 82 GLN A O 1
ATOM 685 N N . ARG A 1 83 ? -12.106 15.811 19.015 1.00 97.38 83 ARG A N 1
ATOM 686 C CA . ARG A 1 83 ? -13.309 15.790 18.176 1.00 97.38 83 ARG A CA 1
ATOM 687 C C . ARG A 1 83 ? -13.380 14.521 17.325 1.00 97.38 83 ARG A C 1
ATOM 689 O O . ARG A 1 83 ? -14.436 13.896 17.291 1.00 97.38 83 ARG A O 1
ATOM 696 N N . GLY A 1 84 ? -12.276 14.102 16.714 1.00 96.25 84 GLY A N 1
ATOM 697 C CA . GLY A 1 84 ? -12.166 12.851 15.962 1.00 96.25 84 GLY A CA 1
ATOM 698 C C . GLY A 1 84 ? -12.477 11.631 16.828 1.00 96.25 84 GLY A C 1
ATOM 699 O O . GLY A 1 84 ? -13.297 10.799 16.446 1.00 96.25 84 GLY A O 1
ATOM 700 N N . ARG A 1 85 ? -11.932 11.586 18.050 1.00 96.38 85 ARG A N 1
ATOM 701 C CA . ARG A 1 85 ? -12.216 10.539 19.043 1.00 96.38 85 ARG A CA 1
ATOM 702 C C . ARG A 1 85 ? -13.699 10.463 19.410 1.00 96.38 85 ARG A C 1
ATOM 704 O O . ARG A 1 85 ? -14.250 9.367 19.475 1.00 96.38 85 ARG A O 1
ATOM 711 N N . ARG A 1 86 ? -14.354 11.611 19.626 1.00 96.56 86 ARG A N 1
ATOM 712 C CA . ARG A 1 86 ? -15.804 11.676 19.895 1.00 96.56 86 ARG A CA 1
ATOM 713 C C . ARG A 1 86 ? -16.622 11.167 18.709 1.00 96.56 86 ARG A C 1
ATOM 715 O O . ARG A 1 86 ? -17.457 10.289 18.895 1.00 96.56 86 ARG A O 1
ATOM 722 N N . LEU A 1 87 ? -16.322 11.639 17.498 1.00 96.69 87 LEU A N 1
ATOM 723 C CA . LEU A 1 87 ? -16.989 11.187 16.271 1.00 96.69 87 LEU A CA 1
ATOM 724 C C . LEU A 1 87 ? -16.826 9.677 16.050 1.00 96.69 87 LEU A C 1
ATOM 726 O O . LEU A 1 87 ? -17.783 9.001 15.679 1.00 96.69 87 LEU A O 1
ATOM 730 N N . ALA A 1 88 ? -15.634 9.132 16.305 1.00 96.62 88 ALA A N 1
ATOM 731 C CA . ALA A 1 88 ? -15.380 7.699 16.200 1.00 96.62 88 ALA A CA 1
ATOM 732 C C . ALA A 1 88 ? -16.210 6.902 17.220 1.00 96.62 88 ALA A C 1
ATOM 734 O O . ALA A 1 88 ? -16.837 5.908 16.849 1.00 96.62 88 ALA A O 1
ATOM 735 N N . ALA A 1 89 ? -16.276 7.364 18.473 1.00 96.12 89 ALA A N 1
ATOM 736 C CA . ALA A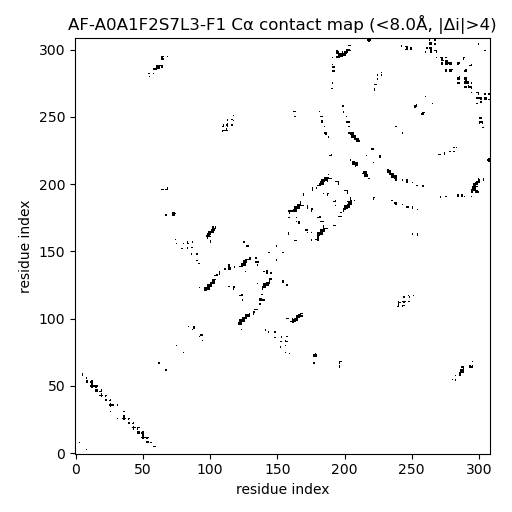 1 89 ? -17.091 6.738 19.515 1.00 96.12 89 ALA A CA 1
ATOM 737 C C . ALA A 1 89 ? -18.589 6.754 19.179 1.00 96.12 89 ALA A C 1
ATOM 739 O O . ALA A 1 89 ? -19.266 5.735 19.303 1.00 96.12 89 ALA A O 1
ATOM 740 N N . GLU A 1 90 ? -19.095 7.873 18.659 1.00 95.56 90 GLU A N 1
ATOM 741 C CA . GLU A 1 90 ? -20.471 7.994 18.161 1.00 95.56 90 GLU A CA 1
ATOM 742 C C . GLU A 1 90 ? -20.776 7.054 16.983 1.00 95.56 90 GLU A C 1
ATOM 744 O O . GLU A 1 90 ? -21.935 6.706 16.756 1.00 95.56 90 GLU A O 1
ATOM 749 N N . CYS A 1 91 ? -19.748 6.635 16.241 1.00 94.94 91 CYS A N 1
ATOM 750 C CA . CYS A 1 91 ? -19.845 5.662 15.155 1.00 94.94 91 CYS A CA 1
ATOM 751 C C . CYS A 1 91 ? -19.606 4.210 15.613 1.00 94.94 91 CYS A C 1
ATOM 753 O O . CYS A 1 91 ? -19.524 3.312 14.774 1.00 94.94 91 CYS A O 1
ATOM 755 N N . GLY A 1 92 ? -19.500 3.964 16.924 1.00 93.56 92 GLY A N 1
ATOM 756 C CA . GLY A 1 92 ? -19.367 2.627 17.509 1.00 93.56 92 GLY A CA 1
ATOM 757 C C . GLY A 1 92 ? -17.930 2.156 17.750 1.00 93.56 92 GLY A C 1
ATOM 758 O O . GLY A 1 92 ? -17.731 0.999 18.124 1.00 93.56 92 GLY A O 1
ATOM 759 N N . VAL A 1 93 ? -16.920 3.013 17.562 1.00 94.75 93 VAL A N 1
ATOM 760 C CA . VAL A 1 93 ? -15.533 2.687 17.926 1.00 94.75 93 VAL A CA 1
ATOM 761 C C . VAL A 1 93 ? -15.376 2.761 19.444 1.00 94.75 93 VAL A C 1
ATOM 763 O O . VAL A 1 93 ? -15.581 3.807 20.052 1.00 94.75 93 VAL A O 1
ATOM 766 N N . VAL A 1 94 ? -14.985 1.654 20.072 1.00 92.56 94 VAL A N 1
ATOM 767 C CA . VAL A 1 94 ? -14.806 1.602 21.529 1.00 92.56 94 VAL A CA 1
ATOM 768 C C . VAL A 1 94 ? -13.494 2.299 21.918 1.00 92.56 94 VAL A C 1
ATOM 770 O O . VAL A 1 94 ? -12.437 1.900 21.421 1.00 92.56 94 VAL A O 1
ATOM 773 N N . PRO A 1 95 ? -13.512 3.309 22.810 1.00 88.38 95 PRO A N 1
ATOM 774 C CA . PRO A 1 95 ? -12.292 3.965 23.272 1.00 88.38 95 PRO A CA 1
ATOM 775 C C . PRO A 1 95 ? -11.294 2.971 23.876 1.00 88.38 95 PRO A C 1
ATOM 777 O O . PRO A 1 95 ? -11.662 2.127 24.688 1.00 88.38 95 PRO A O 1
ATOM 780 N N . GLY A 1 96 ? -10.023 3.077 23.485 1.00 88.12 96 GLY A N 1
ATOM 781 C CA . GLY A 1 96 ? -8.947 2.208 23.977 1.00 88.12 96 GLY A CA 1
ATOM 782 C C . GLY A 1 96 ? -8.875 0.825 23.321 1.00 88.12 96 GLY A C 1
ATOM 783 O O . GLY A 1 96 ? -7.858 0.153 23.473 1.00 88.12 96 GLY A O 1
ATOM 784 N N . GLN A 1 97 ? -9.887 0.406 22.550 1.00 93.31 97 GLN A N 1
ATOM 785 C CA . GLN A 1 97 ? -9.771 -0.797 21.728 1.00 93.31 97 GLN A CA 1
ATOM 786 C C . GLN A 1 97 ? -8.807 -0.516 20.559 1.00 93.31 97 GLN A C 1
ATOM 788 O O . GLN A 1 97 ? -9.011 0.469 19.841 1.00 93.31 97 GLN A O 1
ATOM 793 N N . PRO A 1 98 ? -7.776 -1.351 20.324 1.00 95.88 98 PRO A N 1
ATOM 794 C CA . PRO A 1 98 ? -6.898 -1.167 19.176 1.00 95.88 98 PRO A CA 1
ATOM 795 C C . PRO A 1 98 ? -7.696 -1.349 17.883 1.00 95.88 98 PRO A C 1
ATOM 797 O O . PRO A 1 98 ? -8.545 -2.237 17.784 1.00 95.88 98 PRO A O 1
ATOM 800 N N . MET A 1 99 ? -7.426 -0.511 16.884 1.00 97.19 99 MET A N 1
ATOM 801 C CA . MET A 1 99 ? -8.155 -0.532 15.616 1.00 97.19 99 MET A CA 1
ATOM 802 C C . MET A 1 99 ? -7.229 -0.696 14.415 1.00 97.19 99 MET A C 1
ATOM 804 O O . MET A 1 99 ? -6.066 -0.298 14.461 1.00 97.19 99 MET A O 1
ATOM 808 N N . VAL A 1 100 ? -7.767 -1.270 13.342 1.00 98.31 100 VAL A N 1
ATOM 809 C CA . VAL A 1 100 ? -7.122 -1.361 12.030 1.00 98.31 100 VAL A CA 1
ATOM 810 C C . VAL A 1 100 ? -8.033 -0.698 11.012 1.00 98.31 100 VAL A C 1
ATOM 812 O O . VAL A 1 100 ? -9.163 -1.150 10.799 1.00 98.31 100 VAL A O 1
ATOM 815 N N . ALA A 1 101 ? -7.551 0.370 10.381 1.00 97.88 101 ALA A N 1
ATOM 816 C CA . ALA A 1 101 ? -8.251 0.992 9.269 1.00 97.88 101 ALA A CA 1
ATOM 817 C C . ALA A 1 101 ? -8.045 0.180 7.990 1.00 97.88 101 ALA A C 1
ATOM 819 O O . ALA A 1 101 ? -6.928 -0.229 7.677 1.00 97.88 101 ALA A O 1
ATOM 820 N N . VAL A 1 102 ? -9.122 -0.043 7.241 1.00 97.12 102 VAL A N 1
ATOM 821 C CA . VAL A 1 102 ? -9.097 -0.833 6.007 1.00 97.12 102 VAL A CA 1
ATOM 822 C C . VAL A 1 102 ? -9.706 -0.035 4.862 1.00 97.12 102 VAL A C 1
ATOM 824 O O . VAL A 1 102 ? -10.864 0.372 4.925 1.00 97.12 102 VAL A O 1
ATOM 827 N N . GLU A 1 103 ? -8.933 0.152 3.798 1.00 93.31 103 GLU A N 1
ATOM 828 C CA . GLU A 1 103 ? -9.386 0.700 2.522 1.00 93.31 103 GLU A CA 1
ATOM 829 C C . GLU A 1 103 ? -9.384 -0.386 1.451 1.00 93.31 103 GLU A C 1
ATOM 831 O O . GLU A 1 103 ? -8.376 -1.052 1.196 1.00 93.31 103 GLU A O 1
ATOM 836 N N . ILE A 1 104 ? -10.544 -0.544 0.820 1.00 83.81 104 ILE A N 1
ATOM 837 C CA . ILE A 1 104 ? -10.787 -1.503 -0.250 1.00 83.81 104 ILE A CA 1
ATOM 838 C C . ILE A 1 104 ? -11.123 -0.753 -1.532 1.00 83.81 104 ILE A C 1
ATOM 840 O O . ILE A 1 104 ? -11.921 0.179 -1.510 1.00 83.81 104 ILE A O 1
ATOM 844 N N . GLN A 1 105 ? -10.576 -1.208 -2.658 1.00 78.25 105 GLN A N 1
ATOM 845 C CA . GLN A 1 105 ? -11.019 -0.746 -3.978 1.00 78.25 105 GLN A CA 1
ATOM 846 C C . GLN A 1 105 ? -11.984 -1.739 -4.621 1.00 78.25 105 GLN A C 1
ATOM 848 O O . GLN A 1 105 ? -13.042 -1.358 -5.113 1.00 78.25 105 GLN A O 1
ATOM 853 N N . ARG A 1 106 ? -11.612 -3.026 -4.658 1.00 72.75 106 ARG A N 1
ATOM 854 C CA . ARG A 1 106 ? -12.399 -4.104 -5.277 1.00 72.75 106 ARG A CA 1
ATOM 855 C C . ARG A 1 106 ? -12.148 -5.432 -4.564 1.00 72.75 106 ARG A C 1
ATOM 857 O O . ARG A 1 106 ? -11.066 -5.647 -4.020 1.00 72.75 106 ARG A O 1
ATOM 864 N N . ARG A 1 107 ? -13.109 -6.359 -4.676 1.00 79.75 107 ARG A N 1
ATOM 865 C CA . ARG A 1 107 ? -12.981 -7.761 -4.222 1.00 79.75 107 ARG A CA 1
ATOM 866 C C . ARG A 1 107 ? -12.706 -7.890 -2.716 1.00 79.75 107 ARG A C 1
ATOM 868 O O . ARG A 1 107 ? -11.703 -8.477 -2.307 1.00 79.75 107 ARG A O 1
ATOM 875 N N . ALA A 1 108 ? -13.608 -7.327 -1.907 1.00 83.56 108 ALA A N 1
ATOM 876 C CA . ALA A 1 108 ? -13.566 -7.398 -0.443 1.00 83.56 108 ALA A CA 1
ATOM 877 C C . ALA A 1 108 ? -13.602 -8.842 0.098 1.00 83.56 108 ALA A C 1
ATOM 879 O O . ALA A 1 108 ? -13.118 -9.095 1.196 1.00 83.56 108 ALA A O 1
ATOM 880 N N . ASP A 1 109 ? -14.106 -9.793 -0.697 1.00 87.88 109 ASP A N 1
ATOM 881 C CA . ASP A 1 109 ? -14.125 -11.229 -0.399 1.00 87.88 109 ASP A CA 1
ATOM 882 C C . ASP A 1 109 ? -12.742 -11.785 -0.035 1.00 87.88 109 ASP A C 1
ATOM 884 O O . ASP A 1 109 ? -12.633 -12.658 0.821 1.00 87.88 109 ASP A O 1
ATOM 888 N N . ARG A 1 110 ? -11.668 -11.247 -0.624 1.00 91.88 110 ARG A N 1
ATOM 889 C CA . ARG A 1 110 ? -10.297 -11.726 -0.382 1.00 91.88 110 ARG A CA 1
ATOM 890 C C . ARG A 1 110 ? -9.748 -11.374 0.999 1.00 91.88 110 ARG A C 1
ATOM 892 O O . ARG A 1 110 ? -8.728 -11.927 1.396 1.00 91.88 110 ARG A O 1
ATOM 899 N N . LEU A 1 111 ? -10.381 -10.440 1.704 1.00 93.94 111 LEU A N 1
ATOM 900 C CA . LEU A 1 111 ? -9.946 -10.004 3.027 1.00 93.94 111 LEU A CA 1
ATOM 901 C C . LEU A 1 111 ? -10.549 -10.841 4.154 1.00 93.94 111 LEU A C 1
ATOM 903 O O . LEU A 1 111 ? -10.168 -10.613 5.294 1.00 93.94 111 LEU A O 1
ATOM 907 N N . SER A 1 112 ? -11.448 -11.793 3.878 1.00 94.00 112 SER A N 1
ATOM 908 C CA . SER A 1 112 ? -12.158 -12.540 4.928 1.00 94.00 112 SER A CA 1
ATOM 909 C C . SER A 1 112 ? -11.211 -13.170 5.954 1.00 94.00 112 SER A C 1
ATOM 911 O O . SER A 1 112 ? -11.347 -12.904 7.142 1.00 94.00 112 SER A O 1
ATOM 913 N N . GLY A 1 113 ? -10.183 -13.895 5.499 1.00 96.50 113 GLY A N 1
ATOM 914 C CA . GLY A 1 113 ? -9.196 -14.517 6.389 1.00 96.50 113 GLY A CA 1
ATOM 915 C C . GLY A 1 113 ? -8.396 -13.503 7.213 1.00 96.50 113 GLY A C 1
ATOM 916 O O . GLY A 1 113 ? -8.133 -13.732 8.392 1.00 96.50 113 GLY A O 1
ATOM 917 N N . ALA A 1 114 ? -8.067 -12.346 6.631 1.00 97.50 114 ALA A N 1
ATOM 918 C CA . ALA A 1 114 ? -7.417 -11.262 7.359 1.00 97.50 114 ALA A CA 1
ATOM 919 C C . ALA A 1 114 ? -8.367 -10.624 8.386 1.00 97.50 114 ALA A C 1
ATOM 921 O O . ALA A 1 114 ? -7.947 -10.337 9.497 1.00 97.50 114 ALA A O 1
ATOM 922 N N . ILE A 1 115 ? -9.645 -10.430 8.057 1.00 97.88 115 ILE A N 1
ATOM 923 C CA . ILE A 1 115 ? -10.654 -9.895 8.983 1.00 97.88 115 ILE A CA 1
ATOM 924 C C . ILE A 1 115 ? -10.843 -10.835 10.173 1.00 97.88 115 ILE A C 1
ATOM 926 O O . ILE A 1 115 ? -10.806 -10.375 11.312 1.00 97.88 115 ILE A O 1
ATOM 930 N N . ASP A 1 116 ? -10.991 -12.135 9.918 1.00 97.88 116 ASP A N 1
ATOM 931 C CA . ASP A 1 116 ? -11.156 -13.143 10.966 1.00 97.88 116 ASP A CA 1
ATOM 932 C C . ASP A 1 116 ? -9.937 -13.169 11.894 1.00 97.88 116 ASP A C 1
ATOM 934 O O . ASP A 1 116 ? -10.089 -13.119 13.116 1.00 97.88 116 ASP A O 1
ATOM 938 N N . LEU A 1 117 ? -8.727 -13.151 11.320 1.00 98.31 117 LEU A N 1
ATOM 939 C CA . LEU A 1 117 ? -7.479 -13.042 12.073 1.00 98.31 117 LEU A CA 1
ATOM 940 C C . LEU A 1 117 ? -7.458 -11.775 12.937 1.00 98.31 117 LEU A C 1
ATOM 942 O O . LEU A 1 117 ? -7.257 -11.858 14.143 1.00 98.31 117 LEU A O 1
ATOM 946 N N . LEU A 1 118 ? -7.679 -10.598 12.350 1.00 98.19 118 LEU A N 1
ATOM 947 C CA . LEU A 1 118 ? -7.598 -9.327 13.074 1.00 98.19 118 LEU A CA 1
ATOM 948 C C . LEU A 1 118 ? -8.653 -9.224 14.178 1.00 98.19 118 LEU A C 1
ATOM 950 O O . LEU A 1 118 ? -8.356 -8.729 15.266 1.00 98.19 118 LEU A O 1
ATOM 954 N N . SER A 1 119 ? -9.860 -9.731 13.930 1.00 97.62 119 SER A N 1
ATOM 955 C CA . SER A 1 119 ? -10.909 -9.783 14.944 1.00 97.62 119 SER A CA 1
ATOM 956 C C . SER A 1 119 ? -10.545 -10.741 16.079 1.00 97.62 119 SER A C 1
ATOM 958 O O . SER A 1 119 ? -10.780 -10.405 17.239 1.00 97.62 119 SER A O 1
ATOM 960 N N . ALA A 1 120 ? -9.971 -11.912 15.778 1.00 97.62 120 ALA A N 1
ATOM 961 C CA . ALA A 1 120 ? -9.486 -12.853 16.791 1.00 97.62 120 ALA A CA 1
ATOM 962 C C . ALA A 1 120 ? -8.336 -12.258 17.620 1.00 97.62 120 ALA A C 1
ATOM 964 O O . ALA A 1 120 ? -8.233 -12.501 18.819 1.00 97.62 120 ALA A O 1
ATOM 965 N N . GLU A 1 121 ? -7.530 -11.399 16.999 1.00 97.38 121 GLU A N 1
ATOM 966 C CA . GLU A 1 121 ? -6.469 -10.624 17.640 1.00 97.38 121 GLU A CA 1
ATOM 967 C C . GLU A 1 121 ? -6.985 -9.382 18.402 1.00 97.38 121 GLU A C 1
ATOM 969 O O . GLU A 1 121 ? -6.200 -8.561 18.882 1.00 97.38 121 GLU A O 1
ATOM 974 N N . GLY A 1 122 ? -8.306 -9.233 18.544 1.00 96.25 122 GLY A N 1
ATOM 975 C CA . GLY A 1 122 ? -8.949 -8.204 19.364 1.00 96.25 122 GLY A CA 1
ATOM 976 C C . GLY A 1 122 ? -9.050 -6.823 18.712 1.00 96.25 122 GLY A C 1
ATOM 977 O O . GLY A 1 122 ? -9.517 -5.875 19.358 1.00 96.25 122 GLY A O 1
ATOM 978 N N . PHE A 1 123 ? -8.649 -6.685 17.446 1.00 97.88 123 PHE A N 1
ATOM 979 C CA . PHE A 1 123 ? -8.743 -5.417 16.735 1.00 97.88 123 PHE A CA 1
ATOM 980 C C . PHE A 1 123 ? -10.185 -5.088 16.351 1.00 97.88 123 PHE A C 1
ATOM 982 O O . PHE A 1 123 ? -10.956 -5.934 15.897 1.00 97.88 123 PHE A O 1
ATOM 989 N N . ARG A 1 124 ? -10.528 -3.804 16.460 1.00 97.50 124 ARG A N 1
ATOM 990 C CA . ARG A 1 124 ? -11.684 -3.227 15.778 1.00 97.50 124 ARG A CA 1
ATOM 991 C C . ARG A 1 124 ? -11.307 -2.931 14.328 1.00 97.50 124 ARG A C 1
ATOM 993 O O . ARG A 1 124 ? -10.415 -2.122 14.088 1.00 97.50 124 ARG A O 1
ATOM 1000 N N . ILE A 1 125 ? -11.985 -3.537 13.359 1.00 97.81 125 ILE A N 1
ATOM 1001 C CA . ILE A 1 125 ? -11.730 -3.253 11.942 1.00 97.81 125 ILE A CA 1
ATOM 1002 C C . ILE A 1 125 ? -12.639 -2.105 11.502 1.00 97.81 125 ILE A C 1
ATOM 1004 O O . ILE A 1 125 ? -13.859 -2.237 11.546 1.00 97.81 125 ILE A O 1
ATOM 1008 N N . VAL A 1 126 ? -12.069 -0.979 11.076 1.00 97.31 126 VAL A N 1
ATOM 1009 C CA . VAL A 1 126 ? -12.830 0.190 10.603 1.00 97.31 126 VAL A CA 1
ATOM 1010 C C . VAL A 1 126 ? -12.618 0.370 9.105 1.00 97.31 126 VAL A C 1
ATOM 1012 O O . VAL A 1 126 ? -11.513 0.658 8.651 1.00 97.31 126 VAL A O 1
ATOM 1015 N N . ARG A 1 127 ? -13.667 0.182 8.299 1.00 94.94 127 ARG A N 1
ATOM 1016 C CA . ARG A 1 127 ? -13.563 0.399 6.850 1.00 94.94 127 ARG A CA 1
ATOM 1017 C C . ARG A 1 127 ? -13.694 1.888 6.540 1.00 94.94 127 ARG A C 1
ATOM 1019 O O . ARG A 1 127 ? -14.714 2.494 6.866 1.00 94.94 127 ARG A O 1
ATOM 1026 N N . ILE A 1 128 ? -12.689 2.433 5.864 1.00 92.06 128 ILE A N 1
ATOM 1027 C CA . ILE A 1 128 ? -12.617 3.815 5.373 1.00 92.06 128 ILE A CA 1
ATOM 1028 C C . ILE A 1 128 ? -12.481 3.832 3.841 1.00 92.06 128 ILE A C 1
ATOM 1030 O O . ILE A 1 128 ? -12.356 2.785 3.202 1.00 92.06 128 ILE A O 1
ATOM 1034 N N . GLY A 1 129 ? -12.497 5.023 3.241 1.00 85.94 129 GLY A N 1
ATOM 1035 C CA . GLY A 1 129 ? -12.307 5.203 1.799 1.00 85.94 129 GLY A CA 1
ATOM 1036 C C . GLY A 1 129 ? -13.616 5.337 1.018 1.00 85.94 129 GLY A C 1
ATOM 1037 O O . GLY A 1 129 ? -14.602 5.870 1.527 1.00 85.94 129 GLY A O 1
ATOM 1038 N N . ASP A 1 130 ? -13.604 4.915 -0.248 1.00 84.62 130 ASP A N 1
ATOM 1039 C CA . ASP A 1 130 ? -14.719 5.120 -1.178 1.00 84.62 130 ASP A CA 1
ATOM 1040 C C . ASP A 1 130 ? -15.873 4.130 -0.905 1.00 84.62 130 ASP A C 1
ATOM 1042 O O . ASP A 1 130 ? -15.657 2.913 -0.983 1.00 84.62 130 ASP A O 1
ATOM 1046 N N . PRO A 1 131 ? -17.106 4.600 -0.612 1.00 84.81 131 PRO A N 1
ATOM 1047 C CA . PRO A 1 131 ? -18.265 3.728 -0.429 1.00 84.81 131 PRO A CA 1
ATOM 1048 C C . PRO A 1 131 ? -18.581 2.868 -1.665 1.00 84.81 131 PRO A C 1
ATOM 1050 O O . PRO A 1 131 ? -19.034 1.732 -1.493 1.00 84.81 131 PRO A O 1
ATOM 1053 N N . VAL A 1 132 ? -18.281 3.343 -2.883 1.00 83.75 132 VAL A N 1
ATOM 1054 C CA . VAL A 1 132 ? -18.567 2.660 -4.164 1.00 83.75 132 VAL A CA 1
ATOM 1055 C C . VAL A 1 132 ? -17.826 1.325 -4.294 1.00 83.75 132 VAL A C 1
ATOM 1057 O O . VAL A 1 132 ? -18.289 0.430 -5.001 1.00 83.75 132 VAL A O 1
ATOM 1060 N N . ALA A 1 133 ? -16.730 1.131 -3.554 1.00 80.44 133 ALA A N 1
ATOM 1061 C CA . ALA A 1 133 ? -15.994 -0.135 -3.504 1.00 80.44 133 ALA A CA 1
ATOM 1062 C C . ALA A 1 133 ? -16.796 -1.318 -2.910 1.00 80.44 133 ALA A C 1
ATOM 1064 O O . ALA A 1 133 ? -16.341 -2.463 -2.964 1.00 80.44 133 ALA A O 1
ATOM 1065 N N . GLY A 1 134 ? -17.996 -1.057 -2.378 1.00 83.12 134 GLY A N 1
ATOM 1066 C CA . GLY A 1 134 ? -18.880 -2.052 -1.774 1.00 83.12 134 GLY A CA 1
ATOM 1067 C C . GLY A 1 134 ? -18.584 -2.286 -0.291 1.00 83.12 134 GLY A C 1
ATOM 1068 O O . GLY A 1 134 ? -17.540 -1.871 0.203 1.00 83.12 134 GLY A O 1
ATOM 1069 N N . PRO A 1 135 ? -19.508 -2.906 0.459 1.00 87.56 135 PRO A N 1
ATOM 1070 C CA . PRO A 1 135 ? -19.374 -3.022 1.903 1.00 87.56 135 PRO A CA 1
ATOM 1071 C C . PRO A 1 135 ? -18.288 -4.017 2.317 1.00 87.56 135 PRO A C 1
ATOM 1073 O O . PRO A 1 135 ? -18.105 -5.052 1.672 1.00 87.56 135 PRO A O 1
ATOM 1076 N N . LEU A 1 136 ? -17.639 -3.748 3.451 1.00 90.75 136 LEU A N 1
ATOM 1077 C CA . LEU A 1 136 ? -16.796 -4.730 4.136 1.00 90.75 136 LEU A CA 1
ATOM 1078 C C . LEU A 1 136 ? -17.621 -5.420 5.225 1.00 90.75 136 LEU A C 1
ATOM 1080 O O . LEU A 1 136 ? -18.296 -4.757 6.011 1.00 90.75 136 LEU A O 1
ATOM 1084 N N . ARG A 1 137 ? -17.591 -6.753 5.270 1.00 91.25 137 ARG A N 1
ATOM 1085 C CA . ARG A 1 137 ? -18.368 -7.550 6.228 1.00 91.25 137 ARG A CA 1
ATOM 1086 C C . ARG A 1 137 ? -17.471 -8.555 6.931 1.00 91.25 137 ARG A C 1
ATOM 1088 O O . ARG A 1 137 ? -16.553 -9.086 6.317 1.00 91.25 137 ARG A O 1
ATOM 1095 N N . GLY A 1 138 ? -17.789 -8.835 8.188 1.00 92.81 138 GLY A N 1
ATOM 1096 C CA . GLY A 1 138 ? -17.128 -9.858 8.987 1.00 92.81 138 GLY A CA 1
ATOM 1097 C C . GLY A 1 138 ? -17.119 -9.506 10.475 1.00 92.81 138 GLY A C 1
ATOM 1098 O O . GLY A 1 138 ? -17.610 -8.438 10.862 1.00 92.81 138 GLY A O 1
ATOM 1099 N N . PRO A 1 139 ? -16.584 -10.401 11.316 1.00 93.56 139 PRO A N 1
ATOM 1100 C CA . PRO A 1 139 ? -16.440 -10.165 12.746 1.00 93.56 139 PRO A CA 1
ATOM 1101 C C . PRO A 1 139 ? -15.639 -8.891 13.030 1.00 93.56 139 PRO A C 1
ATOM 1103 O O . PRO A 1 139 ? -14.648 -8.601 12.365 1.00 93.56 139 PRO A O 1
ATOM 1106 N N . GLY A 1 140 ? -16.098 -8.091 13.994 1.00 91.50 140 GLY A N 1
ATOM 1107 C CA . GLY A 1 140 ? -15.383 -6.884 14.418 1.00 91.50 140 GLY A CA 1
ATOM 1108 C C . GLY A 1 140 ? -15.349 -5.736 13.398 1.00 91.50 140 GLY A C 1
ATOM 1109 O O . GLY A 1 140 ? -14.738 -4.711 13.696 1.00 91.50 140 GLY A O 1
ATOM 1110 N N . VAL A 1 141 ? -16.010 -5.852 12.240 1.00 95.94 141 VAL A N 1
ATOM 1111 C CA . VAL A 1 141 ? -16.023 -4.808 11.203 1.00 95.94 141 VAL A CA 1
ATOM 1112 C C . VAL A 1 141 ? -17.057 -3.719 11.504 1.00 95.94 141 VAL A C 1
ATOM 1114 O O . VAL A 1 141 ? -18.227 -4.001 11.752 1.00 95.94 141 VAL A O 1
ATOM 1117 N N . LEU A 1 142 ? -16.628 -2.460 11.418 1.00 95.38 142 LEU A N 1
ATOM 1118 C CA . LEU A 1 142 ? -17.473 -1.272 11.323 1.00 95.38 142 LEU A CA 1
ATOM 1119 C C . LEU A 1 142 ? -17.268 -0.630 9.951 1.00 95.38 142 LEU A C 1
ATOM 1121 O O . LEU A 1 142 ? -16.193 -0.105 9.653 1.00 95.38 142 LEU A O 1
ATOM 1125 N N . ASP A 1 143 ? -18.300 -0.667 9.111 1.00 93.38 143 ASP A N 1
ATOM 1126 C CA . ASP A 1 143 ? -18.259 -0.025 7.800 1.00 93.38 143 ASP A CA 1
ATOM 1127 C C . ASP A 1 143 ? -18.574 1.471 7.916 1.00 93.38 143 ASP A C 1
ATOM 1129 O O . ASP A 1 143 ? -19.736 1.870 8.013 1.00 93.38 143 ASP A O 1
ATOM 1133 N N . LEU A 1 144 ? -17.527 2.303 7.942 1.00 93.94 144 LEU A N 1
ATOM 1134 C CA . LEU A 1 144 ? -17.653 3.753 8.105 1.00 93.94 144 LEU A CA 1
ATOM 1135 C C . LEU A 1 144 ? -17.579 4.521 6.781 1.00 93.94 144 LEU A C 1
ATOM 1137 O O . LEU A 1 144 ? -18.002 5.674 6.728 1.00 93.94 144 LEU A O 1
ATOM 1141 N N . ALA A 1 145 ? -17.134 3.888 5.693 1.00 89.69 145 ALA A N 1
ATOM 1142 C CA . ALA A 1 145 ? -17.042 4.515 4.374 1.00 89.69 145 ALA A CA 1
ATOM 1143 C C . ALA A 1 145 ? -18.409 4.985 3.844 1.00 89.69 145 ALA A C 1
ATOM 1145 O O . ALA A 1 145 ? -18.490 6.011 3.169 1.00 89.69 145 ALA A O 1
ATOM 1146 N N . SER A 1 146 ? -19.481 4.256 4.180 1.00 85.94 146 SER A N 1
ATOM 1147 C CA . SER A 1 146 ? -20.865 4.589 3.792 1.00 85.94 146 SER A CA 1
ATOM 1148 C C . SER A 1 146 ? -21.672 5.247 4.920 1.00 85.94 146 SER A C 1
ATOM 1150 O O . SER A 1 146 ? -22.883 5.419 4.793 1.00 85.94 146 SER A O 1
ATOM 1152 N N . ASN A 1 147 ? -21.037 5.579 6.048 1.00 90.50 147 ASN A N 1
ATOM 1153 C CA . ASN A 1 147 ? -21.735 6.106 7.217 1.00 90.50 147 ASN A CA 1
ATOM 1154 C C . ASN A 1 147 ? -22.148 7.577 6.990 1.00 90.50 147 ASN A C 1
ATOM 1156 O O . ASN A 1 147 ? -21.304 8.386 6.599 1.00 90.50 147 ASN A O 1
ATOM 1160 N N . PRO A 1 148 ? -23.404 7.972 7.277 1.00 90.31 148 PRO A N 1
ATOM 1161 C CA . PRO A 1 148 ? -23.876 9.347 7.070 1.00 90.31 148 PRO A CA 1
ATOM 1162 C C . PRO A 1 148 ? -23.162 10.391 7.942 1.00 90.31 148 PRO A C 1
ATOM 1164 O O . PRO A 1 148 ? -23.208 11.578 7.636 1.00 90.31 148 PRO A O 1
ATOM 1167 N N . ARG A 1 149 ? -22.499 9.970 9.026 1.00 89.25 149 ARG A N 1
ATOM 1168 C CA . ARG A 1 149 ? -21.693 10.834 9.903 1.00 89.25 149 ARG A CA 1
ATOM 1169 C C . ARG A 1 149 ? -20.225 10.918 9.479 1.00 89.25 149 ARG A C 1
ATOM 1171 O O . ARG A 1 149 ? -19.423 11.537 10.181 1.00 89.25 149 ARG A O 1
ATOM 1178 N N . ARG A 1 150 ? -19.846 10.294 8.358 1.00 91.19 150 ARG A N 1
ATOM 1179 C CA . ARG A 1 150 ? -18.479 10.345 7.839 1.00 91.19 150 ARG A CA 1
ATOM 1180 C C . ARG A 1 150 ? -18.081 11.786 7.522 1.00 91.19 150 ARG A C 1
ATOM 1182 O O . ARG A 1 150 ? -18.798 12.520 6.850 1.00 91.19 150 ARG A O 1
ATOM 1189 N N . THR A 1 151 ? -16.897 12.171 7.986 1.00 89.88 151 THR A N 1
ATOM 1190 C CA . THR A 1 151 ? -16.279 13.472 7.711 1.00 89.88 151 THR A CA 1
ATOM 1191 C C . THR A 1 151 ? -14.788 13.283 7.418 1.00 89.88 151 THR A C 1
ATOM 1193 O O . THR A 1 151 ? -14.210 12.296 7.876 1.00 89.88 151 THR A O 1
ATOM 1196 N N . PRO A 1 152 ? -14.125 14.229 6.726 1.00 87.62 152 PRO A N 1
ATOM 1197 C CA . PRO A 1 152 ? -12.676 14.166 6.513 1.00 87.62 152 PRO A CA 1
ATOM 1198 C C . PRO A 1 152 ? -11.871 14.084 7.817 1.00 87.62 152 PRO A C 1
ATOM 1200 O O . PRO A 1 152 ? -10.852 13.397 7.878 1.00 87.62 152 PRO A O 1
ATOM 1203 N N . LEU A 1 153 ? -12.349 14.747 8.877 1.00 88.94 153 LEU A N 1
ATOM 1204 C CA . LEU A 1 153 ? -11.742 14.667 10.204 1.00 88.94 153 LEU A CA 1
ATOM 1205 C C . LEU A 1 153 ? -11.832 13.249 10.778 1.00 88.94 153 LEU A C 1
ATOM 1207 O O . LEU A 1 153 ? -10.842 12.751 11.306 1.00 88.94 153 LEU A O 1
ATOM 1211 N N . LEU A 1 154 ? -12.991 12.591 10.655 1.00 93.06 154 LEU A N 1
ATOM 1212 C CA . LEU A 1 154 ? -13.159 11.214 11.116 1.00 93.06 154 LEU A CA 1
ATOM 1213 C C . LEU A 1 154 ? -12.213 10.262 10.372 1.00 93.06 154 LEU A C 1
ATOM 1215 O O . LEU A 1 154 ? -11.507 9.503 11.024 1.00 93.06 154 LEU A O 1
ATOM 1219 N N . ASP A 1 155 ? -12.137 10.337 9.041 1.00 89.44 155 ASP A N 1
ATOM 1220 C CA . ASP A 1 155 ? -11.229 9.484 8.256 1.00 89.44 155 ASP A CA 1
ATOM 1221 C C . ASP A 1 155 ? -9.761 9.694 8.650 1.00 89.44 155 ASP A C 1
ATOM 1223 O O . ASP A 1 155 ? -9.016 8.732 8.833 1.00 89.44 155 ASP A O 1
ATOM 1227 N N . THR A 1 156 ? -9.356 10.957 8.817 1.00 90.31 156 THR A N 1
ATOM 1228 C CA . THR A 1 156 ? -7.986 11.314 9.210 1.00 90.31 156 THR A CA 1
ATOM 1229 C C . THR A 1 156 ? -7.671 10.804 10.613 1.00 90.31 156 THR A C 1
ATOM 1231 O O . THR A 1 156 ? -6.608 10.230 10.835 1.00 90.31 156 THR A O 1
ATOM 1234 N N . TYR A 1 157 ? -8.605 10.960 11.556 1.00 95.25 157 TYR A N 1
ATOM 1235 C CA . TYR A 1 157 ? -8.464 10.429 12.908 1.00 95.25 157 TYR A CA 1
ATOM 1236 C C . TYR A 1 157 ? -8.336 8.903 12.903 1.00 95.25 157 TYR A C 1
ATOM 1238 O O . TYR A 1 157 ? -7.398 8.380 13.496 1.00 95.25 157 TYR A O 1
ATOM 1246 N N . LEU A 1 158 ? -9.232 8.192 12.209 1.00 95.38 158 LEU A N 1
ATOM 1247 C CA . LEU A 1 158 ? -9.208 6.728 12.134 1.00 95.38 158 LEU A CA 1
ATOM 1248 C C . LEU A 1 158 ? -7.903 6.223 11.519 1.00 95.38 158 LEU A C 1
ATOM 1250 O O . LEU A 1 158 ? -7.330 5.260 12.020 1.00 95.38 158 LEU A O 1
ATOM 1254 N N . LEU A 1 159 ? -7.405 6.888 10.475 1.00 93.81 159 LEU A N 1
ATOM 1255 C CA . LEU A 1 159 ? -6.116 6.568 9.875 1.00 93.81 159 LEU A CA 1
ATOM 1256 C C . LEU A 1 159 ? -4.976 6.751 10.882 1.00 93.81 159 LEU A C 1
ATOM 1258 O O . LEU A 1 159 ? -4.213 5.819 11.099 1.00 93.81 159 LEU A O 1
ATOM 1262 N N . LEU A 1 160 ? -4.873 7.916 11.524 1.00 93.50 160 LEU A N 1
ATOM 1263 C CA . LEU A 1 160 ? -3.740 8.239 12.398 1.00 93.50 160 LEU A CA 1
ATOM 1264 C C . LEU A 1 160 ? -3.764 7.494 13.740 1.00 93.50 160 LEU A C 1
ATOM 1266 O O . LEU A 1 160 ? -2.705 7.218 14.295 1.00 93.50 160 LEU A O 1
ATOM 1270 N N . ALA A 1 161 ? -4.951 7.171 14.257 1.00 95.31 161 ALA A N 1
ATOM 1271 C CA . ALA A 1 161 ? -5.138 6.460 15.521 1.00 95.31 161 ALA A CA 1
ATOM 1272 C C . ALA A 1 161 ? -5.104 4.928 15.376 1.00 95.31 161 ALA A C 1
ATOM 1274 O O . ALA A 1 161 ? -5.118 4.216 16.383 1.00 95.31 161 ALA A O 1
ATOM 1275 N N . SER A 1 162 ? -5.087 4.406 14.146 1.00 97.75 162 SER A N 1
ATOM 1276 C CA . SER A 1 162 ? -5.012 2.967 13.905 1.00 97.75 162 SER A CA 1
ATOM 1277 C C . SER A 1 162 ? -3.666 2.389 14.325 1.00 97.75 162 SER A C 1
ATOM 1279 O O . SER A 1 162 ? -2.619 2.999 14.131 1.00 97.75 162 SER A O 1
ATOM 1281 N N . ALA A 1 163 ? -3.692 1.156 14.831 1.00 98.00 163 ALA A N 1
ATOM 1282 C CA . ALA A 1 163 ? -2.489 0.374 15.085 1.00 98.00 163 ALA A CA 1
ATOM 1283 C C . ALA A 1 163 ? -1.696 0.146 13.788 1.00 98.00 163 ALA A C 1
ATOM 1285 O O . ALA A 1 163 ? -0.468 0.178 13.793 1.00 98.00 163 ALA A O 1
ATOM 1286 N N . PHE A 1 164 ? -2.414 -0.062 12.682 1.00 98.56 164 PHE A N 1
ATOM 1287 C CA . PHE A 1 164 ? -1.903 -0.001 11.318 1.0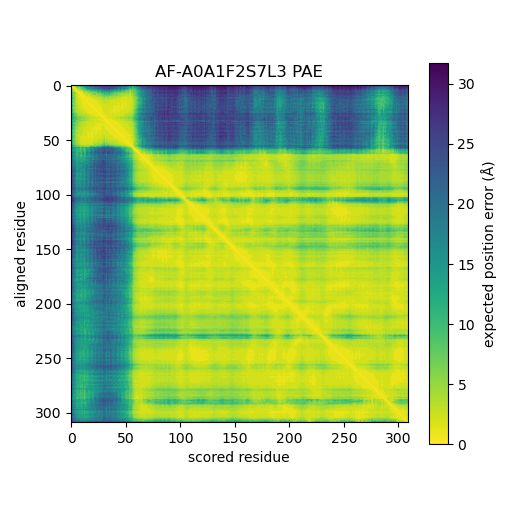0 98.56 164 PHE A CA 1
ATOM 1288 C C . PHE A 1 164 ? -3.058 0.124 10.313 1.00 98.56 164 PHE A C 1
ATOM 1290 O O . PHE A 1 164 ? -4.222 -0.075 10.664 1.00 98.56 164 PHE A O 1
ATOM 1297 N N . VAL A 1 165 ? -2.738 0.435 9.056 1.00 98.25 165 VAL A N 1
ATOM 1298 C CA . VAL A 1 165 ? -3.707 0.538 7.952 1.00 98.25 165 VAL A CA 1
ATOM 1299 C C . VAL A 1 165 ? -3.503 -0.597 6.953 1.00 98.25 165 VAL A C 1
ATOM 1301 O O . VAL A 1 165 ? -2.371 -0.871 6.567 1.00 98.25 165 VAL A O 1
ATOM 1304 N N . VAL A 1 166 ? -4.579 -1.211 6.467 1.00 98.00 166 VAL A N 1
ATOM 1305 C CA . VAL A 1 166 ? -4.571 -2.067 5.270 1.00 98.00 166 VAL A CA 1
ATOM 1306 C C . VAL A 1 166 ? -5.167 -1.272 4.112 1.00 98.00 166 VAL A C 1
ATOM 1308 O O . VAL A 1 166 ? -6.284 -0.776 4.216 1.00 98.00 166 VAL A O 1
ATOM 1311 N N . CYS A 1 167 ? -4.438 -1.120 3.012 1.00 95.19 167 CYS A N 1
ATOM 1312 C CA . CYS A 1 167 ? -4.859 -0.273 1.895 1.00 95.19 167 CYS A CA 1
ATOM 1313 C C . CYS A 1 167 ? -4.479 -0.870 0.543 1.00 95.19 167 CYS A C 1
ATOM 1315 O O . CYS A 1 167 ? -3.521 -1.631 0.442 1.00 95.19 167 CYS A O 1
ATOM 1317 N N . SER A 1 168 ? -5.212 -0.509 -0.507 1.00 92.00 168 SER A N 1
ATOM 1318 C CA . SER A 1 168 ? -4.869 -0.879 -1.892 1.00 92.00 168 SER A CA 1
ATOM 1319 C C . SER A 1 168 ? -4.249 0.305 -2.648 1.00 92.00 168 SER A C 1
ATOM 1321 O O . SER A 1 168 ? -3.477 0.137 -3.596 1.00 92.00 168 SER A O 1
ATOM 1323 N N . SER A 1 169 ? -4.576 1.525 -2.221 1.00 88.81 169 SER A N 1
ATOM 1324 C CA . SER A 1 169 ? -4.145 2.775 -2.848 1.00 88.81 169 SER A CA 1
ATOM 1325 C C . SER A 1 169 ? -2.736 3.220 -2.434 1.00 88.81 169 SER A C 1
ATOM 1327 O O . SER A 1 169 ? -2.278 2.999 -1.310 1.00 88.81 169 SER A O 1
ATOM 1329 N N . ALA A 1 170 ? -2.037 3.891 -3.355 1.00 87.75 170 ALA A N 1
ATOM 1330 C CA . ALA A 1 170 ? -0.762 4.537 -3.044 1.00 87.75 170 ALA A CA 1
ATOM 1331 C C . ALA A 1 170 ? -0.980 5.741 -2.122 1.00 87.75 170 ALA A C 1
ATOM 1333 O O . ALA A 1 170 ? -0.213 5.971 -1.196 1.00 87.75 170 ALA A O 1
ATOM 1334 N N . GLU A 1 171 ? -2.055 6.481 -2.365 1.00 86.81 171 GLU A N 1
ATOM 1335 C CA . GLU A 1 171 ? -2.431 7.717 -1.692 1.00 86.81 171 GLU A CA 1
ATOM 1336 C C . GLU A 1 171 ? -2.661 7.499 -0.191 1.00 86.81 171 GLU A C 1
ATOM 1338 O O . GLU A 1 171 ? -2.213 8.298 0.639 1.00 86.81 171 GLU A O 1
ATOM 1343 N N . LEU A 1 172 ? -3.306 6.390 0.185 1.00 88.12 172 LEU A N 1
ATOM 1344 C CA . LEU A 1 172 ? -3.551 6.098 1.593 1.00 88.12 172 LEU A CA 1
ATOM 1345 C C . LEU A 1 172 ? -2.298 5.579 2.300 1.00 88.12 172 LEU A C 1
ATOM 1347 O O . LEU A 1 172 ? -2.015 6.016 3.415 1.00 88.12 172 LEU A O 1
ATOM 1351 N N . GLN A 1 173 ? -1.496 4.737 1.636 1.00 93.06 173 GLN A N 1
ATOM 1352 C CA . GLN A 1 173 ? -0.178 4.330 2.144 1.00 93.06 173 GLN A CA 1
ATOM 1353 C C . GLN A 1 173 ? 0.709 5.557 2.417 1.00 93.06 173 GLN A C 1
ATOM 1355 O O . GLN A 1 173 ? 1.396 5.646 3.433 1.00 93.06 173 GLN A O 1
ATOM 1360 N N . GLN A 1 174 ? 0.665 6.533 1.516 1.00 88.94 174 GLN A N 1
ATOM 1361 C CA . GLN A 1 174 ? 1.382 7.800 1.611 1.00 88.94 174 GLN A CA 1
ATOM 1362 C C . GLN A 1 174 ? 0.882 8.687 2.752 1.00 88.94 174 GLN A C 1
ATOM 1364 O O . GLN A 1 174 ? 1.684 9.281 3.470 1.00 88.94 174 GLN A O 1
ATOM 1369 N N . THR A 1 175 ? -0.431 8.745 2.960 1.00 88.75 175 THR A N 1
ATOM 1370 C CA . THR A 1 175 ? -1.015 9.455 4.104 1.00 88.75 175 THR A CA 1
ATOM 1371 C C . THR A 1 175 ? -0.598 8.808 5.429 1.00 88.75 175 THR A C 1
ATOM 1373 O O . THR A 1 175 ? -0.159 9.507 6.341 1.00 88.75 175 THR A O 1
ATOM 1376 N N . ALA A 1 176 ? -0.633 7.473 5.510 1.00 93.12 176 ALA A N 1
ATOM 1377 C CA . ALA A 1 176 ? -0.172 6.717 6.675 1.00 93.12 176 ALA A CA 1
ATOM 1378 C C . ALA A 1 176 ? 1.318 6.966 6.975 1.00 93.12 176 ALA A C 1
ATOM 1380 O O . ALA A 1 176 ? 1.688 7.236 8.118 1.00 93.12 176 ALA A O 1
ATOM 1381 N N . LEU A 1 177 ? 2.162 7.001 5.937 1.00 92.56 177 LEU A N 1
ATOM 1382 C CA . LEU A 1 177 ? 3.590 7.314 6.052 1.00 92.56 177 LEU A CA 1
ATOM 1383 C C . LEU A 1 177 ? 3.856 8.666 6.737 1.00 92.56 177 LEU A C 1
ATOM 1385 O O . LEU A 1 177 ? 4.769 8.764 7.566 1.00 92.56 177 LEU A O 1
ATOM 1389 N N . MET A 1 178 ? 3.082 9.701 6.392 1.00 89.19 178 MET A N 1
ATOM 1390 C CA . MET A 1 178 ? 3.219 11.037 6.987 1.00 89.19 178 MET A CA 1
ATOM 1391 C C . MET A 1 178 ? 2.815 11.052 8.466 1.00 89.19 178 MET A C 1
ATOM 1393 O O . MET A 1 178 ? 3.434 11.750 9.265 1.00 89.19 178 MET A O 1
ATOM 1397 N N . GLY A 1 179 ? 1.819 10.250 8.839 1.00 91.88 179 GLY A N 1
ATOM 1398 C CA . GLY A 1 179 ? 1.379 10.065 10.221 1.00 91.88 179 GLY A CA 1
ATOM 1399 C C . GLY A 1 179 ? 2.250 9.132 11.061 1.00 91.88 179 GLY A C 1
ATOM 1400 O O . GLY A 1 179 ? 2.013 9.002 12.258 1.00 91.88 179 GLY A O 1
ATOM 1401 N N . HIS A 1 180 ? 3.245 8.471 10.459 1.00 95.81 180 HIS A N 1
ATOM 1402 C CA . HIS A 1 180 ? 3.946 7.327 11.065 1.00 95.81 180 HIS A CA 1
ATOM 1403 C C . HIS A 1 180 ? 2.966 6.239 11.525 1.00 95.81 180 HIS A C 1
ATOM 1405 O O . HIS A 1 180 ? 3.176 5.592 12.547 1.00 95.81 180 HIS A O 1
ATOM 1411 N N . THR A 1 181 ? 1.869 6.066 10.791 1.00 97.44 181 THR A N 1
ATOM 1412 C CA . THR A 1 181 ? 0.981 4.929 10.989 1.00 97.44 181 THR A CA 1
ATOM 1413 C C . THR A 1 181 ? 1.533 3.764 10.167 1.00 97.44 181 THR A C 1
ATOM 1415 O O . THR A 1 181 ? 1.691 3.919 8.949 1.00 97.44 181 THR A O 1
ATOM 1418 N N . PRO A 1 182 ? 1.806 2.597 10.780 1.00 98.31 182 PRO A N 1
ATOM 1419 C CA . PRO A 1 182 ? 2.225 1.412 10.043 1.00 98.31 182 PRO A CA 1
ATOM 1420 C C . PRO A 1 182 ? 1.215 1.065 8.942 1.00 98.31 182 PRO A C 1
ATOM 1422 O O . PRO A 1 182 ? 0.011 1.288 9.094 1.00 98.31 182 PRO A O 1
ATOM 1425 N N . SER A 1 183 ? 1.677 0.518 7.819 1.00 98.12 183 SER A N 1
ATOM 1426 C CA . SER A 1 183 ? 0.786 0.234 6.686 1.00 98.12 183 SER A CA 1
ATOM 1427 C C . SER A 1 183 ? 1.103 -1.080 5.988 1.00 98.12 183 SER A C 1
ATOM 1429 O O . SER A 1 183 ? 2.259 -1.408 5.749 1.00 98.12 183 SER A O 1
ATOM 1431 N N . LEU A 1 184 ? 0.048 -1.800 5.620 1.00 98.56 184 LEU A N 1
ATOM 1432 C CA . LEU A 1 184 ? 0.058 -2.913 4.689 1.00 98.56 184 LEU A CA 1
ATOM 1433 C C . LEU A 1 184 ? -0.582 -2.458 3.380 1.00 98.56 184 LEU A C 1
ATOM 1435 O O . LEU A 1 184 ? -1.797 -2.256 3.317 1.00 98.56 184 LEU A O 1
ATOM 1439 N N . ARG A 1 185 ? 0.221 -2.316 2.324 1.00 97.81 185 ARG A N 1
ATOM 1440 C CA . ARG A 1 185 ? -0.301 -2.060 0.978 1.00 97.81 185 ARG A CA 1
ATOM 1441 C C . ARG A 1 185 ? -0.479 -3.356 0.200 1.00 97.81 185 ARG A C 1
ATOM 1443 O O . ARG A 1 185 ? 0.498 -4.035 -0.109 1.00 97.81 185 ARG A O 1
ATOM 1450 N N . ILE A 1 186 ? -1.711 -3.684 -0.159 1.00 96.69 186 ILE A N 1
ATOM 1451 C CA . ILE A 1 186 ? -2.025 -4.850 -0.984 1.00 96.69 186 ILE A CA 1
ATOM 1452 C C . ILE A 1 186 ? -2.080 -4.492 -2.472 1.00 96.69 186 ILE A C 1
ATOM 1454 O O . ILE A 1 186 ? -2.226 -3.329 -2.841 1.00 96.69 186 ILE A O 1
ATOM 1458 N N . ASP A 1 187 ? -1.950 -5.510 -3.324 1.00 94.81 187 ASP A N 1
ATOM 1459 C CA . ASP A 1 187 ? -2.122 -5.413 -4.779 1.00 94.81 187 ASP A CA 1
ATOM 1460 C C . ASP A 1 187 ? -1.205 -4.394 -5.491 1.00 94.81 187 ASP A C 1
ATOM 1462 O O . ASP A 1 187 ? -1.528 -3.909 -6.581 1.00 94.81 187 ASP A O 1
ATOM 1466 N N . ALA A 1 188 ? -0.029 -4.082 -4.938 1.00 95.38 188 ALA A N 1
ATOM 1467 C CA . ALA A 1 188 ? 0.895 -3.147 -5.570 1.00 95.38 188 ALA A CA 1
ATOM 1468 C C . ALA A 1 188 ? 1.352 -3.643 -6.951 1.00 95.38 188 ALA A C 1
ATOM 1470 O O . ALA A 1 188 ? 1.596 -4.828 -7.161 1.00 95.38 188 ALA A O 1
ATOM 1471 N N . ARG A 1 189 ? 1.483 -2.731 -7.917 1.00 93.06 189 ARG A N 1
ATOM 1472 C CA . ARG A 1 189 ? 1.864 -3.087 -9.296 1.00 93.06 189 ARG A CA 1
ATOM 1473 C C . ARG A 1 189 ? 3.367 -3.175 -9.509 1.00 93.06 189 ARG A C 1
ATOM 1475 O O . ARG A 1 189 ? 3.814 -3.854 -10.425 1.00 93.06 189 ARG A O 1
ATOM 1482 N N . ASP A 1 190 ? 4.137 -2.449 -8.713 1.00 93.62 190 ASP A N 1
ATOM 1483 C CA . ASP A 1 190 ? 5.585 -2.398 -8.824 1.00 93.62 190 ASP A CA 1
ATOM 1484 C C . ASP A 1 190 ? 6.210 -2.034 -7.479 1.00 93.62 190 ASP A C 1
ATOM 1486 O O . ASP A 1 190 ? 5.581 -1.403 -6.626 1.00 93.62 190 ASP A O 1
ATOM 1490 N N . ALA A 1 191 ? 7.462 -2.444 -7.296 1.00 94.50 191 ALA A N 1
ATOM 1491 C CA . ALA A 1 191 ? 8.188 -2.191 -6.064 1.00 94.50 191 ALA A CA 1
ATOM 1492 C C . ALA A 1 191 ? 8.544 -0.705 -5.906 1.00 94.50 191 ALA A C 1
ATOM 1494 O O . ALA A 1 191 ? 8.527 -0.205 -4.790 1.00 94.50 191 ALA A O 1
ATOM 1495 N N . PHE A 1 192 ? 8.810 0.035 -6.986 1.00 92.94 192 PHE A N 1
ATOM 1496 C CA . PHE A 1 192 ? 9.302 1.413 -6.885 1.00 92.94 192 PHE A CA 1
ATOM 1497 C C . PHE A 1 192 ? 8.251 2.393 -6.382 1.00 92.94 192 PHE A C 1
ATOM 1499 O O . PHE A 1 192 ? 8.608 3.299 -5.639 1.00 92.94 192 PHE A O 1
ATOM 1506 N N . THR A 1 193 ? 6.977 2.210 -6.717 1.00 89.62 193 THR A N 1
ATOM 1507 C CA . THR A 1 193 ? 5.879 3.052 -6.212 1.00 89.62 193 THR A CA 1
ATOM 1508 C C . THR A 1 193 ? 5.382 2.629 -4.834 1.00 89.62 193 THR A C 1
ATOM 1510 O O . THR A 1 193 ? 4.791 3.442 -4.122 1.00 89.62 193 THR A O 1
ATOM 1513 N N . ALA A 1 194 ? 5.553 1.356 -4.475 1.00 94.75 194 ALA A N 1
ATOM 1514 C CA . ALA A 1 194 ? 4.930 0.769 -3.292 1.00 94.75 194 ALA A CA 1
ATOM 1515 C C . ALA A 1 194 ? 5.889 0.479 -2.145 1.00 94.75 194 ALA A C 1
ATOM 1517 O O . ALA A 1 194 ? 5.406 0.233 -1.036 1.00 94.75 194 ALA A O 1
ATOM 1518 N N . TYR A 1 195 ? 7.207 0.528 -2.386 1.00 96.75 195 TYR A N 1
ATOM 1519 C CA . TYR A 1 195 ? 8.187 0.268 -1.342 1.00 96.75 195 TYR A CA 1
ATOM 1520 C C . TYR A 1 195 ? 7.969 1.231 -0.173 1.00 96.75 195 TYR A C 1
ATOM 1522 O O . TYR A 1 195 ? 8.080 2.453 -0.363 1.00 96.75 195 TYR A O 1
ATOM 1530 N N . PRO A 1 196 ? 7.654 0.717 1.027 1.00 96.25 196 PRO A N 1
ATOM 1531 C CA . PRO A 1 196 ? 7.420 1.574 2.166 1.00 96.25 196 PRO A CA 1
ATOM 1532 C C . PRO A 1 196 ? 8.730 2.220 2.603 1.00 96.25 196 PRO A C 1
ATOM 1534 O O . PRO A 1 196 ? 9.749 1.553 2.791 1.00 96.25 196 PRO A O 1
ATOM 1537 N N . VAL A 1 197 ? 8.692 3.540 2.774 1.00 95.12 197 VAL A N 1
ATOM 1538 C CA . VAL A 1 197 ? 9.862 4.318 3.195 1.00 95.12 197 VAL A CA 1
ATOM 1539 C C . VAL A 1 197 ? 10.252 3.984 4.637 1.00 95.12 197 VAL A C 1
ATOM 1541 O O . VAL A 1 197 ? 11.438 3.938 4.945 1.00 95.12 197 VAL A O 1
ATOM 1544 N N . ARG A 1 198 ? 9.272 3.712 5.508 1.00 94.62 198 ARG A N 1
ATOM 1545 C CA . ARG A 1 198 ? 9.484 3.387 6.925 1.00 94.62 198 ARG A CA 1
ATOM 1546 C C . ARG A 1 198 ? 9.510 1.885 7.182 1.00 94.62 198 ARG A C 1
ATOM 1548 O O . ARG A 1 198 ? 8.894 1.100 6.462 1.00 94.62 198 ARG A O 1
ATOM 1555 N N . ARG A 1 199 ? 10.203 1.510 8.262 1.00 95.62 199 ARG A N 1
ATOM 1556 C CA . ARG A 1 199 ? 10.397 0.122 8.706 1.00 95.62 199 ARG A CA 1
ATOM 1557 C C . ARG A 1 199 ? 9.089 -0.609 9.009 1.00 95.62 199 ARG A C 1
ATOM 1559 O O . ARG A 1 199 ? 9.011 -1.813 8.804 1.00 95.62 199 ARG A O 1
ATOM 1566 N N . ASP A 1 200 ? 8.077 0.114 9.454 1.00 96.31 200 ASP A N 1
ATOM 1567 C CA . ASP A 1 200 ? 6.756 -0.383 9.844 1.00 96.31 200 ASP A CA 1
ATOM 1568 C C . ASP A 1 200 ? 5.773 -0.543 8.669 1.00 96.31 200 ASP A C 1
ATOM 1570 O O . ASP A 1 200 ? 4.572 -0.738 8.860 1.00 96.31 200 ASP A O 1
ATOM 1574 N N . GLY A 1 201 ? 6.274 -0.459 7.436 1.00 97.81 201 GLY A N 1
ATOM 1575 C CA . GLY A 1 201 ? 5.495 -0.728 6.242 1.00 97.81 201 GLY A CA 1
ATOM 1576 C C . GLY A 1 201 ? 5.755 -2.115 5.660 1.00 97.81 201 GLY A C 1
ATOM 1577 O O . GLY A 1 201 ? 6.907 -2.519 5.460 1.00 97.81 201 GLY A O 1
ATOM 1578 N N . VAL A 1 202 ? 4.668 -2.791 5.295 1.00 98.62 202 VAL A N 1
ATOM 1579 C CA . VAL A 1 202 ? 4.633 -4.030 4.515 1.00 98.62 202 VAL A CA 1
ATOM 1580 C C . VAL A 1 202 ? 3.872 -3.772 3.213 1.00 98.62 202 VAL A C 1
ATOM 1582 O O . VAL A 1 202 ? 2.936 -2.974 3.163 1.00 98.62 202 VAL A O 1
ATOM 1585 N N . PHE A 1 203 ? 4.243 -4.441 2.128 1.00 98.50 203 PHE A N 1
ATOM 1586 C CA . PHE A 1 203 ? 3.423 -4.452 0.918 1.00 98.50 203 PHE A CA 1
ATOM 1587 C C . PHE A 1 203 ? 3.401 -5.824 0.250 1.00 98.50 203 PHE A C 1
ATOM 1589 O O . PHE A 1 203 ? 4.292 -6.641 0.462 1.00 98.50 203 PHE A O 1
ATOM 1596 N N . THR A 1 204 ? 2.389 -6.069 -0.578 1.00 98.06 204 THR A N 1
ATOM 1597 C CA . THR A 1 204 ? 2.312 -7.227 -1.481 1.00 98.06 204 THR A CA 1
ATOM 1598 C C . THR A 1 204 ? 2.237 -6.741 -2.919 1.00 98.06 204 THR A C 1
ATOM 1600 O O . THR A 1 204 ? 1.617 -5.710 -3.184 1.00 98.06 204 THR A O 1
ATOM 1603 N N . LEU A 1 205 ? 2.810 -7.503 -3.840 1.00 97.38 205 LEU A N 1
ATOM 1604 C CA . LEU A 1 205 ? 2.730 -7.283 -5.274 1.00 97.38 205 LEU A CA 1
ATOM 1605 C C . LEU A 1 205 ? 1.603 -8.118 -5.891 1.00 97.38 205 LEU A C 1
ATOM 1607 O O . LEU A 1 205 ? 1.474 -9.315 -5.620 1.00 97.38 205 LEU A O 1
ATOM 1611 N N . SER A 1 206 ? 0.838 -7.486 -6.778 1.00 95.62 206 SER A N 1
ATOM 1612 C CA . SER A 1 206 ? -0.040 -8.170 -7.723 1.00 95.62 206 SER A CA 1
ATOM 1613 C C . SER A 1 206 ? 0.780 -9.097 -8.621 1.00 95.62 206 SER A C 1
ATOM 1615 O O . SER A 1 206 ? 1.910 -8.784 -9.000 1.00 95.62 206 SER A O 1
ATOM 1617 N N . THR A 1 207 ? 0.185 -10.211 -9.045 1.00 95.69 207 THR A N 1
ATOM 1618 C CA . THR A 1 207 ? 0.796 -11.045 -10.085 1.00 95.69 207 THR A CA 1
ATOM 1619 C C . THR A 1 207 ? 0.606 -10.375 -11.439 1.00 95.69 207 THR A C 1
ATOM 1621 O O . THR A 1 207 ? -0.520 -10.251 -11.929 1.00 95.69 207 THR A O 1
ATOM 1624 N N . VAL A 1 208 ? 1.709 -9.968 -12.056 1.00 95.44 208 VAL A N 1
ATOM 1625 C CA . VAL A 1 208 ? 1.707 -9.370 -13.392 1.00 95.44 208 VAL A CA 1
ATOM 1626 C C . VAL A 1 208 ? 1.591 -10.476 -14.440 1.00 95.44 208 VAL A C 1
ATOM 1628 O O . VAL A 1 208 ? 2.251 -11.512 -14.340 1.00 95.44 208 VAL A O 1
ATOM 1631 N N . VAL A 1 209 ? 0.724 -10.273 -15.426 1.00 95.94 209 VAL A N 1
ATOM 1632 C CA . VAL A 1 209 ? 0.486 -11.198 -16.537 1.00 95.94 209 VAL A CA 1
ATOM 1633 C C . VAL A 1 209 ? 0.762 -10.467 -17.839 1.00 95.94 209 VAL A C 1
ATOM 1635 O O . VAL A 1 209 ? 0.147 -9.439 -18.101 1.00 95.94 209 VAL A O 1
ATOM 1638 N N . ASP A 1 210 ? 1.668 -10.997 -18.647 1.00 92.88 210 ASP A N 1
ATOM 1639 C CA . ASP A 1 210 ? 1.859 -10.586 -20.035 1.00 92.88 210 ASP A CA 1
ATOM 1640 C C . ASP A 1 210 ? 0.608 -10.928 -20.845 1.00 92.88 210 ASP A C 1
ATOM 1642 O O . ASP A 1 210 ? 0.204 -12.087 -20.902 1.00 92.88 210 ASP A O 1
ATOM 1646 N N . LEU A 1 211 ? -0.043 -9.914 -21.414 1.00 91.19 211 LEU A N 1
ATOM 1647 C CA . LEU A 1 211 ? -1.273 -10.084 -22.185 1.00 91.19 211 LEU A CA 1
ATOM 1648 C C . LEU A 1 211 ? -1.008 -10.628 -23.589 1.00 91.19 211 LEU A C 1
ATOM 1650 O O . LEU A 1 211 ? -1.909 -11.235 -24.162 1.00 91.19 211 LEU A O 1
ATOM 1654 N N . ASP A 1 212 ? 0.205 -10.455 -24.118 1.00 89.00 212 ASP A N 1
ATOM 1655 C CA . ASP A 1 212 ? 0.576 -10.975 -25.433 1.00 89.00 212 ASP A CA 1
ATOM 1656 C C . ASP A 1 212 ? 0.833 -12.489 -25.355 1.00 89.00 212 ASP A C 1
ATOM 1658 O O . ASP A 1 212 ? 0.466 -13.240 -26.259 1.00 89.00 212 ASP A O 1
ATOM 1662 N N . THR A 1 213 ? 1.434 -12.959 -24.254 1.00 90.81 213 THR A N 1
ATOM 1663 C CA . THR A 1 213 ? 1.821 -14.374 -24.078 1.00 90.81 213 THR A CA 1
ATOM 1664 C C . THR A 1 213 ? 0.960 -15.154 -23.080 1.00 90.81 213 THR A C 1
ATOM 1666 O O . THR A 1 213 ? 1.053 -16.379 -23.008 1.00 90.81 213 THR A O 1
ATOM 1669 N N . GLY A 1 214 ? 0.148 -14.475 -22.269 1.00 92.12 214 GLY A N 1
ATOM 1670 C CA . GLY A 1 214 ? -0.602 -15.059 -21.150 1.00 92.12 214 GLY A CA 1
ATOM 1671 C C . GLY A 1 214 ? 0.265 -15.474 -19.953 1.00 92.12 214 GLY A C 1
ATOM 1672 O O . GLY A 1 214 ? -0.251 -16.004 -18.964 1.00 92.12 214 GLY A O 1
ATOM 1673 N N . ARG A 1 215 ? 1.586 -15.264 -20.013 1.00 94.19 215 ARG A N 1
ATOM 1674 C CA . ARG A 1 215 ? 2.530 -15.740 -19.000 1.00 94.19 215 ARG A CA 1
ATOM 1675 C C . ARG A 1 215 ? 2.512 -14.845 -17.761 1.00 94.19 215 ARG A C 1
ATOM 1677 O O . ARG A 1 215 ? 2.545 -13.622 -17.852 1.00 94.19 215 ARG A O 1
ATOM 1684 N N . ALA A 1 216 ? 2.538 -15.461 -16.580 1.00 95.31 216 ALA A N 1
ATOM 1685 C CA . ALA A 1 216 ? 2.794 -14.748 -15.331 1.00 95.31 216 ALA A CA 1
ATOM 1686 C C . ALA A 1 216 ? 4.282 -14.376 -15.213 1.00 95.31 216 ALA A C 1
ATOM 1688 O O . ALA A 1 216 ? 5.152 -15.229 -15.406 1.00 95.31 216 ALA A O 1
ATOM 1689 N N . LEU A 1 217 ? 4.573 -13.122 -14.880 1.00 94.31 217 LEU A N 1
ATOM 1690 C CA . LEU A 1 217 ? 5.937 -12.670 -14.621 1.00 94.31 217 LEU A CA 1
ATOM 1691 C C . LEU A 1 217 ? 6.351 -13.043 -13.195 1.00 94.31 217 LEU A C 1
ATOM 1693 O O . LEU A 1 217 ? 5.546 -12.969 -12.262 1.00 94.31 217 LEU A O 1
ATOM 1697 N N . ALA A 1 218 ? 7.617 -13.420 -13.025 1.00 94.12 218 ALA A N 1
ATOM 1698 C CA . ALA A 1 218 ? 8.205 -13.562 -11.701 1.00 94.12 218 ALA A CA 1
ATOM 1699 C C . ALA A 1 218 ? 8.477 -12.174 -11.101 1.00 94.12 218 ALA A C 1
ATOM 1701 O O . ALA A 1 218 ? 8.677 -11.201 -11.826 1.00 94.12 218 ALA A O 1
ATOM 1702 N N . ILE A 1 219 ? 8.542 -12.072 -9.771 1.00 94.50 219 ILE A N 1
ATOM 1703 C CA . ILE A 1 219 ? 8.785 -10.787 -9.091 1.00 94.50 219 ILE A CA 1
ATOM 1704 C C . ILE A 1 219 ? 10.118 -10.162 -9.531 1.00 94.50 219 ILE A C 1
ATOM 1706 O O . ILE A 1 219 ? 10.168 -8.959 -9.773 1.00 94.50 219 ILE A O 1
ATOM 1710 N N . ARG A 1 220 ? 11.177 -10.963 -9.712 1.00 94.25 220 ARG A N 1
ATOM 1711 C CA . ARG A 1 220 ? 12.460 -10.486 -10.255 1.00 94.25 220 ARG A CA 1
ATOM 1712 C C . ARG A 1 220 ? 12.335 -9.822 -11.630 1.00 94.25 220 ARG A C 1
ATOM 1714 O O . ARG A 1 220 ? 13.064 -8.877 -11.909 1.00 94.25 220 ARG A O 1
ATOM 1721 N N . ASP A 1 221 ? 11.393 -10.270 -12.465 1.00 93.50 221 ASP A N 1
ATOM 1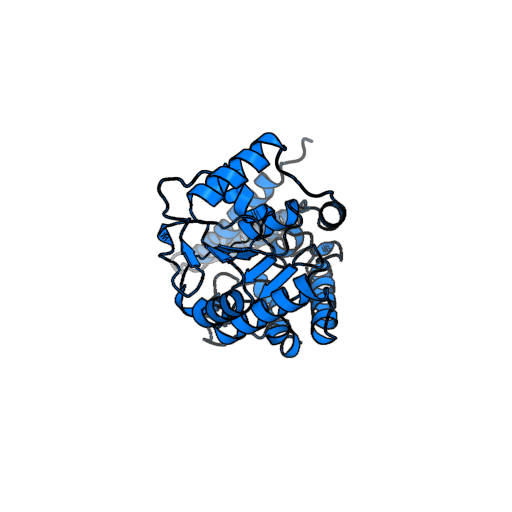722 C CA . ASP A 1 221 ? 11.181 -9.705 -13.801 1.00 93.50 221 ASP A CA 1
ATOM 1723 C C . ASP A 1 221 ? 10.621 -8.269 -13.697 1.00 93.50 221 ASP A C 1
ATOM 1725 O O . ASP A 1 221 ? 10.831 -7.450 -14.589 1.00 93.50 221 ASP A O 1
ATOM 1729 N N . LEU A 1 222 ? 9.972 -7.926 -12.574 1.00 93.62 222 LEU A N 1
ATOM 1730 C CA . LEU A 1 222 ? 9.462 -6.578 -12.282 1.00 93.62 222 LEU A CA 1
ATOM 1731 C C . LEU A 1 222 ? 10.566 -5.587 -11.883 1.00 93.62 222 LEU A C 1
ATOM 1733 O O . LEU A 1 222 ? 10.298 -4.392 -11.749 1.00 93.62 222 LEU A O 1
ATOM 1737 N N . LEU A 1 223 ? 11.795 -6.072 -11.676 1.00 94.81 223 LEU A N 1
ATOM 1738 C CA . LEU A 1 223 ? 12.979 -5.254 -11.400 1.00 94.81 223 LEU A CA 1
ATOM 1739 C C . LEU A 1 223 ? 13.799 -4.974 -12.667 1.00 94.81 223 LEU A C 1
ATOM 1741 O O . LEU A 1 223 ? 14.851 -4.347 -12.585 1.00 94.81 223 LEU A O 1
ATOM 1745 N N . ALA A 1 224 ? 13.329 -5.425 -13.832 1.00 92.88 224 ALA A N 1
ATOM 1746 C CA . ALA A 1 224 ? 13.985 -5.202 -15.111 1.00 92.88 224 ALA A CA 1
ATOM 1747 C C . ALA A 1 224 ? 13.358 -4.031 -15.880 1.00 92.88 224 ALA A C 1
ATOM 1749 O O . ALA A 1 224 ? 12.142 -3.831 -15.883 1.00 92.88 224 ALA A O 1
ATOM 1750 N N . GLU A 1 225 ? 14.186 -3.306 -16.630 1.00 89.88 225 GLU A N 1
ATOM 1751 C CA . GLU A 1 225 ? 13.760 -2.147 -17.423 1.00 89.88 225 GLU A CA 1
ATOM 1752 C C . GLU A 1 225 ? 12.662 -2.494 -18.447 1.00 89.88 225 GLU A C 1
ATOM 1754 O O . GLU A 1 225 ? 11.735 -1.710 -18.664 1.00 89.88 225 GLU A O 1
ATOM 1759 N N . GLY A 1 226 ? 12.706 -3.702 -19.021 1.00 87.62 226 GLY A N 1
ATOM 1760 C CA . GLY A 1 226 ? 11.705 -4.180 -19.981 1.00 87.62 226 GLY A CA 1
ATOM 1761 C C . GLY A 1 226 ? 10.270 -4.197 -19.437 1.00 87.62 226 GLY A C 1
ATOM 1762 O O . GLY A 1 226 ? 9.325 -3.986 -20.199 1.00 87.62 226 GLY A O 1
ATOM 1763 N N . TYR A 1 227 ? 10.087 -4.370 -18.123 1.00 90.00 227 TYR A N 1
ATOM 1764 C CA . TYR A 1 227 ? 8.769 -4.275 -17.496 1.00 90.00 227 TYR A CA 1
ATOM 1765 C C . TYR A 1 227 ? 8.194 -2.851 -17.609 1.00 90.00 227 TYR A C 1
ATOM 1767 O O . TYR A 1 227 ? 7.035 -2.672 -17.987 1.00 90.00 227 TYR A O 1
ATOM 1775 N N . PHE A 1 228 ? 9.005 -1.818 -17.371 1.00 87.31 228 PHE A N 1
ATOM 1776 C CA . PHE A 1 228 ? 8.536 -0.427 -17.360 1.00 87.31 228 PHE A CA 1
ATOM 1777 C C . PHE A 1 228 ? 8.230 0.126 -18.757 1.00 87.31 228 PHE A C 1
ATOM 1779 O O . PHE A 1 228 ? 7.334 0.963 -18.901 1.00 87.31 228 PHE A O 1
ATOM 1786 N N . HIS A 1 229 ? 8.903 -0.376 -19.796 1.00 81.75 229 HIS A N 1
ATOM 1787 C CA . HIS A 1 229 ? 8.634 0.019 -21.186 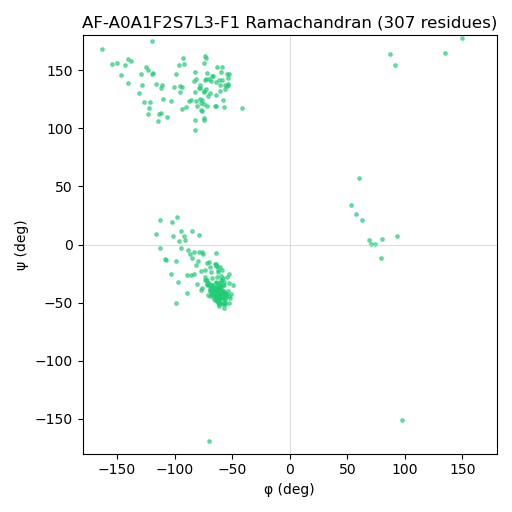1.00 81.75 229 HIS A CA 1
ATOM 1788 C C . HIS A 1 229 ? 7.307 -0.523 -21.726 1.00 81.75 229 HIS A C 1
ATOM 1790 O O . HIS A 1 229 ? 6.652 0.148 -22.526 1.00 81.75 229 HIS A O 1
ATOM 1796 N N . ASN A 1 230 ? 6.873 -1.689 -21.239 1.00 78.75 230 ASN A N 1
ATOM 1797 C CA . ASN A 1 230 ? 5.724 -2.426 -21.774 1.00 78.75 230 ASN A CA 1
ATOM 1798 C C . ASN A 1 230 ? 4.527 -2.490 -20.812 1.00 78.75 230 ASN A C 1
ATOM 1800 O O . ASN A 1 230 ? 3.653 -3.334 -20.974 1.00 78.75 230 ASN A O 1
ATOM 1804 N N . THR A 1 231 ? 4.431 -1.574 -19.841 1.00 81.06 231 THR A N 1
ATOM 1805 C CA . THR A 1 231 ? 3.367 -1.577 -18.809 1.00 81.06 231 THR A CA 1
ATOM 1806 C C . THR A 1 231 ? 1.933 -1.638 -19.341 1.00 81.06 231 THR A C 1
ATOM 1808 O O . THR A 1 231 ? 1.040 -2.116 -18.646 1.00 81.06 231 THR A O 1
ATOM 1811 N N . ARG A 1 232 ? 1.695 -1.184 -20.577 1.00 82.12 232 ARG A N 1
ATOM 1812 C CA . ARG A 1 232 ? 0.378 -1.238 -21.235 1.00 82.12 232 ARG A CA 1
ATOM 1813 C C . ARG A 1 232 ? -0.029 -2.643 -21.692 1.00 82.12 232 ARG A C 1
ATOM 1815 O O . ARG A 1 232 ? -1.221 -2.878 -21.848 1.00 82.12 232 ARG A O 1
ATOM 1822 N N . ASN A 1 233 ? 0.930 -3.548 -21.874 1.00 88.62 233 ASN A N 1
ATOM 1823 C CA . ASN A 1 233 ? 0.698 -4.926 -22.313 1.00 88.62 233 ASN A CA 1
ATOM 1824 C C . ASN A 1 233 ? 0.583 -5.891 -21.125 1.00 88.62 233 ASN A C 1
ATOM 1826 O O . ASN A 1 233 ? 0.600 -7.104 -21.312 1.00 88.62 233 ASN A O 1
ATOM 1830 N N . TYR A 1 234 ? 0.466 -5.374 -19.89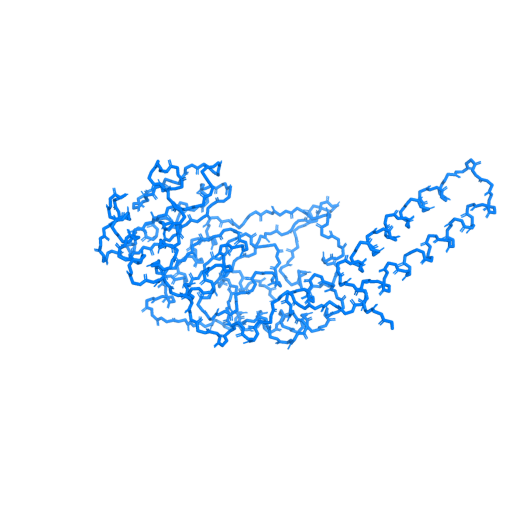8 1.00 92.75 234 TYR A N 1
ATOM 1831 C CA . TYR A 1 234 ? 0.350 -6.198 -18.704 1.00 92.75 234 TYR A CA 1
ATOM 1832 C C . TYR A 1 234 ? -1.031 -6.102 -18.057 1.00 92.75 234 TYR A C 1
ATOM 1834 O O . TYR A 1 234 ? -1.590 -5.023 -17.850 1.00 92.75 234 TYR A O 1
ATOM 1842 N N . GLY A 1 235 ? -1.560 -7.265 -17.687 1.00 93.56 235 GLY A N 1
ATOM 1843 C CA . GLY A 1 235 ? -2.670 -7.429 -16.762 1.00 93.56 235 GLY A CA 1
ATOM 1844 C C . GLY A 1 235 ? -2.166 -7.612 -15.333 1.00 93.56 235 GLY A C 1
ATOM 1845 O O . GLY A 1 235 ? -1.052 -8.079 -15.098 1.00 93.56 235 GLY A O 1
ATOM 1846 N N . TYR A 1 236 ? -3.013 -7.279 -14.362 1.00 93.75 236 TYR A N 1
ATOM 1847 C CA . TYR A 1 236 ? -2.686 -7.385 -12.942 1.00 93.75 236 TYR A CA 1
ATOM 1848 C C . TYR A 1 236 ? -3.710 -8.269 -12.252 1.00 93.75 236 TYR A C 1
ATOM 1850 O O . TYR A 1 236 ? -4.884 -7.907 -12.137 1.00 93.75 236 TYR A O 1
ATOM 1858 N N . ARG A 1 237 ? -3.262 -9.440 -11.800 1.00 93.75 237 ARG A N 1
ATOM 1859 C CA . ARG A 1 237 ? -4.060 -10.309 -10.941 1.00 93.75 237 ARG A CA 1
ATOM 1860 C C . ARG A 1 237 ? -3.826 -9.906 -9.485 1.00 93.75 237 ARG A C 1
ATOM 1862 O O . ARG A 1 237 ? -2.668 -9.911 -9.058 1.00 93.75 237 ARG A O 1
ATOM 1869 N N . PRO A 1 238 ? -4.888 -9.571 -8.736 1.00 93.38 238 PRO A N 1
ATOM 1870 C CA . PRO A 1 238 ? -4.758 -9.189 -7.338 1.00 93.38 238 PRO A CA 1
ATOM 1871 C C . PRO A 1 238 ? -4.112 -10.294 -6.489 1.00 93.38 238 PRO A C 1
ATOM 1873 O O . PRO A 1 238 ? -4.244 -11.481 -6.801 1.00 93.38 238 PRO A O 1
ATOM 1876 N N . THR A 1 239 ? -3.452 -9.904 -5.401 1.00 94.62 239 THR A N 1
ATOM 1877 C CA . THR A 1 239 ? -2.895 -10.799 -4.383 1.00 94.62 239 THR A CA 1
ATOM 1878 C C . THR A 1 239 ? -3.990 -11.733 -3.857 1.00 94.62 239 THR A C 1
ATOM 1880 O O . THR A 1 239 ? -5.131 -11.318 -3.628 1.00 94.62 239 THR A O 1
ATOM 1883 N N . ASN A 1 240 ? -3.688 -13.020 -3.690 1.00 93.94 240 ASN A N 1
ATOM 1884 C CA . ASN A 1 240 ? -4.691 -13.971 -3.210 1.00 93.94 240 ASN A CA 1
ATOM 1885 C C . ASN A 1 240 ? -4.981 -13.792 -1.704 1.00 93.94 240 ASN A C 1
ATOM 1887 O O . ASN A 1 240 ? -4.205 -13.184 -0.970 1.00 93.94 240 ASN A O 1
ATOM 1891 N N . ALA A 1 241 ? -6.110 -14.335 -1.245 1.00 95.69 241 ALA A N 1
ATOM 1892 C CA . ALA A 1 241 ? -6.582 -14.170 0.132 1.00 95.69 241 ALA A CA 1
ATOM 1893 C C . ALA A 1 241 ? -5.616 -14.738 1.191 1.00 95.69 241 ALA A C 1
ATOM 1895 O O . ALA A 1 241 ? -5.452 -14.146 2.258 1.00 95.69 241 ALA A O 1
ATOM 1896 N N . ALA A 1 242 ? -4.953 -15.861 0.894 1.00 96.94 242 ALA A N 1
ATOM 1897 C CA . ALA A 1 242 ? -4.003 -16.484 1.813 1.00 96.94 242 ALA A CA 1
ATOM 1898 C C . ALA A 1 242 ? -2.769 -15.593 2.020 1.00 96.94 242 ALA A C 1
ATOM 1900 O O . ALA A 1 242 ? -2.370 -15.340 3.151 1.00 96.94 242 ALA A O 1
ATOM 1901 N N . GLU A 1 243 ? -2.224 -15.031 0.940 1.00 97.38 243 GLU A N 1
ATOM 1902 C CA . GLU A 1 243 ? -1.097 -14.096 1.005 1.00 97.38 243 GLU A CA 1
ATOM 1903 C C . GLU A 1 243 ? -1.448 -12.806 1.752 1.00 97.38 243 GLU A C 1
ATOM 1905 O O . GLU A 1 243 ? -0.628 -12.306 2.518 1.00 97.38 243 GLU A O 1
ATOM 1910 N N . ILE A 1 244 ? -2.666 -12.281 1.574 1.00 97.75 244 ILE A N 1
ATOM 1911 C CA . ILE A 1 244 ? -3.135 -11.109 2.329 1.00 97.75 244 ILE A CA 1
ATOM 1912 C C . ILE A 1 244 ? -3.253 -11.440 3.823 1.00 97.75 244 ILE A C 1
ATOM 1914 O O . ILE A 1 244 ? -2.862 -10.629 4.659 1.00 97.75 244 ILE A O 1
ATOM 1918 N N . THR A 1 245 ? -3.755 -12.629 4.162 1.00 98.50 245 THR A N 1
ATOM 1919 C CA . THR A 1 245 ? -3.889 -13.082 5.556 1.00 98.50 245 THR A CA 1
ATOM 1920 C C . THR A 1 245 ? -2.522 -13.219 6.228 1.00 98.50 245 THR A C 1
ATOM 1922 O O . THR A 1 245 ? -2.333 -12.717 7.333 1.00 98.50 245 THR A O 1
ATOM 1925 N N . GLU A 1 246 ? -1.541 -13.810 5.545 1.00 98.56 246 GLU A N 1
ATOM 1926 C CA . GLU A 1 246 ? -0.173 -13.924 6.067 1.00 98.56 246 GLU A CA 1
ATOM 1927 C C . GLU A 1 246 ? 0.531 -12.564 6.170 1.00 98.56 246 GLU A C 1
ATOM 1929 O O . GLU A 1 246 ? 1.220 -12.295 7.153 1.00 98.56 246 GLU A O 1
ATOM 1934 N N . ALA A 1 247 ? 0.303 -11.651 5.224 1.00 98.44 247 ALA A N 1
ATOM 1935 C CA . ALA A 1 247 ? 0.810 -10.284 5.334 1.00 98.44 247 ALA A CA 1
ATOM 1936 C C . ALA A 1 247 ? 0.170 -9.519 6.512 1.00 98.44 247 ALA A C 1
ATOM 1938 O O . ALA A 1 247 ? 0.850 -8.760 7.200 1.00 98.44 247 ALA A O 1
ATOM 1939 N N . ALA A 1 248 ? -1.122 -9.731 6.783 1.00 98.56 248 ALA A N 1
ATOM 1940 C CA . ALA A 1 248 ? -1.796 -9.161 7.949 1.00 98.56 248 ALA A CA 1
ATOM 1941 C C . ALA A 1 248 ? -1.259 -9.753 9.264 1.00 98.56 248 ALA A C 1
ATOM 1943 O O . ALA A 1 248 ? -1.054 -9.010 10.223 1.00 98.56 248 ALA A O 1
ATOM 1944 N N . ARG A 1 249 ? -0.959 -11.058 9.298 1.00 98.69 249 ARG A N 1
ATOM 1945 C CA . ARG A 1 249 ? -0.277 -11.707 10.429 1.00 98.69 249 ARG A CA 1
ATOM 1946 C C . ARG A 1 249 ? 1.080 -11.064 10.703 1.00 98.69 249 ARG A C 1
ATOM 1948 O O . ARG A 1 249 ? 1.360 -10.707 11.843 1.00 98.69 249 ARG A O 1
ATOM 1955 N N . GLU A 1 250 ? 1.873 -10.828 9.659 1.00 98.50 250 GLU A N 1
ATOM 1956 C CA . GLU A 1 250 ? 3.164 -10.144 9.775 1.00 98.50 250 GLU A CA 1
ATOM 1957 C C . GLU A 1 250 ? 3.022 -8.718 10.342 1.00 98.50 250 GLU A C 1
ATOM 1959 O O . GLU A 1 250 ? 3.837 -8.301 11.166 1.00 98.50 250 GLU A O 1
ATOM 1964 N N . MET A 1 251 ? 1.967 -7.980 9.974 1.00 98.56 251 MET A N 1
ATOM 1965 C CA . MET A 1 251 ? 1.676 -6.676 10.587 1.00 98.56 251 MET A CA 1
ATOM 1966 C C . MET A 1 251 ? 1.370 -6.790 12.082 1.00 98.56 251 MET A C 1
ATOM 1968 O O . MET A 1 251 ? 1.894 -6.005 12.871 1.00 98.56 251 MET A O 1
ATOM 1972 N N . VAL A 1 252 ? 0.543 -7.762 12.486 1.00 98.56 252 VAL A N 1
ATOM 1973 C CA . VAL A 1 252 ? 0.208 -7.991 13.902 1.00 98.56 252 VAL A CA 1
ATOM 1974 C C . VAL A 1 252 ? 1.462 -8.336 14.708 1.00 98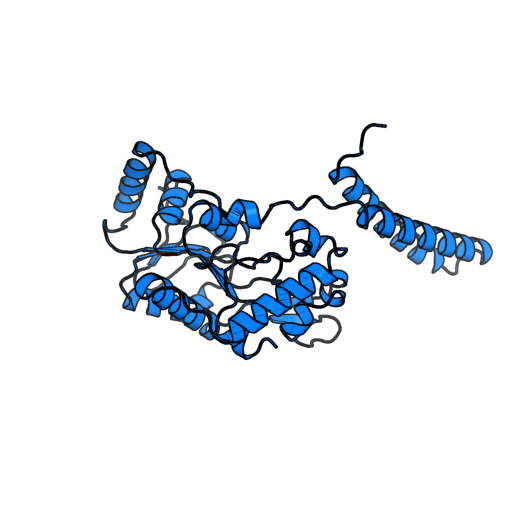.56 252 VAL A C 1
ATOM 1976 O O . VAL A 1 252 ? 1.679 -7.754 15.774 1.00 98.56 252 VAL A O 1
ATOM 1979 N N . GLU A 1 253 ? 2.308 -9.229 14.188 1.00 98.00 253 GLU A N 1
ATOM 1980 C CA . GLU A 1 253 ? 3.611 -9.564 14.777 1.00 98.00 253 GLU A CA 1
ATOM 1981 C C . GLU A 1 253 ? 4.480 -8.311 14.941 1.00 98.00 253 GLU A C 1
ATOM 1983 O O . GLU A 1 253 ? 4.986 -8.044 16.031 1.00 98.00 253 GLU A O 1
ATOM 1988 N N . GLY A 1 254 ? 4.615 -7.511 13.879 1.00 97.56 254 GLY A N 1
ATOM 1989 C CA . GLY A 1 254 ? 5.453 -6.314 13.865 1.00 97.56 254 GLY A CA 1
ATOM 1990 C C . GLY A 1 254 ? 4.998 -5.235 14.846 1.00 97.56 254 GLY A C 1
ATOM 1991 O O . GLY A 1 254 ? 5.823 -4.677 15.571 1.00 97.56 254 GLY A O 1
ATOM 1992 N N . VAL A 1 255 ? 3.691 -4.974 14.922 1.00 97.44 255 VAL A N 1
ATOM 1993 C CA . VAL A 1 255 ? 3.121 -3.971 15.835 1.00 97.44 255 VAL A CA 1
ATOM 1994 C C . VAL A 1 255 ? 3.229 -4.403 17.300 1.00 97.44 255 VAL A C 1
ATOM 1996 O O . VAL A 1 255 ? 3.452 -3.558 18.164 1.00 97.44 255 VAL A O 1
ATOM 1999 N N . ARG A 1 256 ? 3.098 -5.700 17.607 1.00 96.38 256 ARG A N 1
ATOM 2000 C CA . ARG A 1 256 ? 3.119 -6.196 18.996 1.00 96.38 256 ARG A CA 1
ATOM 2001 C C . ARG A 1 256 ? 4.509 -6.542 19.519 1.00 96.38 256 ARG A C 1
ATOM 2003 O O . ARG A 1 256 ? 4.809 -6.262 20.675 1.00 96.38 256 ARG A O 1
ATOM 2010 N N . ALA A 1 257 ? 5.329 -7.189 18.698 1.00 95.69 257 ALA A N 1
ATOM 2011 C CA . ALA A 1 257 ? 6.620 -7.755 19.098 1.00 95.69 257 ALA A CA 1
ATOM 2012 C C . ALA A 1 257 ? 7.824 -7.040 18.457 1.00 95.69 257 ALA A C 1
ATOM 2014 O O . ALA A 1 257 ? 8.978 -7.365 18.759 1.00 95.69 257 ALA A O 1
ATOM 2015 N N . GLY A 1 258 ? 7.567 -6.056 17.593 1.00 95.50 258 GLY A N 1
ATOM 2016 C CA . GLY A 1 258 ? 8.579 -5.298 16.872 1.00 95.50 258 GLY A CA 1
ATOM 2017 C C . GLY A 1 258 ? 8.931 -5.895 15.508 1.00 95.50 258 GLY A C 1
ATOM 2018 O O . GLY A 1 258 ? 8.828 -7.093 15.250 1.00 95.50 258 GLY A O 1
ATOM 2019 N N . TRP A 1 259 ? 9.397 -5.025 14.617 1.00 95.88 259 TRP A N 1
ATOM 2020 C CA . TRP A 1 259 ? 9.666 -5.346 13.217 1.00 95.88 259 TRP A CA 1
ATOM 2021 C C . TRP A 1 259 ? 10.978 -6.106 13.031 1.00 95.88 259 TRP A C 1
ATOM 2023 O O . TRP A 1 259 ? 12.046 -5.609 13.398 1.00 95.88 259 TRP A O 1
ATOM 2033 N N . ARG A 1 260 ? 10.933 -7.276 12.391 1.00 94.88 260 ARG A N 1
ATOM 2034 C CA . ARG A 1 260 ? 12.119 -8.066 12.025 1.00 94.88 260 ARG A CA 1
ATOM 2035 C C . ARG A 1 260 ? 12.058 -8.431 10.551 1.00 94.88 260 ARG A C 1
ATOM 2037 O O . ARG A 1 260 ? 10.995 -8.777 10.048 1.00 94.88 260 ARG A O 1
ATOM 2044 N N . ASP A 1 261 ? 13.191 -8.316 9.873 1.00 96.25 261 ASP A N 1
ATOM 2045 C CA . ASP A 1 261 ? 13.299 -8.684 8.465 1.00 96.25 261 ASP A CA 1
ATOM 2046 C C . ASP A 1 261 ? 13.793 -10.130 8.372 1.00 96.25 261 ASP A C 1
ATOM 2048 O O . ASP A 1 261 ? 14.740 -10.512 9.062 1.00 96.25 261 ASP A O 1
ATOM 2052 N N . SER A 1 262 ? 13.179 -10.919 7.497 1.00 97.12 262 SER A N 1
ATOM 2053 C CA . SER A 1 262 ? 13.750 -12.188 7.037 1.00 97.12 262 SER A CA 1
ATOM 2054 C C . SER A 1 262 ? 14.922 -11.947 6.080 1.00 97.12 262 SER A C 1
ATOM 2056 O O . SER A 1 262 ? 15.030 -10.890 5.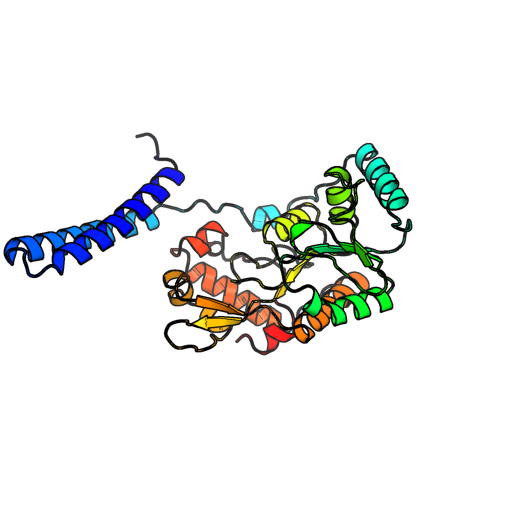448 1.00 97.12 262 SER A O 1
ATOM 2058 N N . GLU A 1 263 ? 15.780 -12.953 5.901 1.00 97.88 263 GLU A N 1
ATOM 2059 C CA . GLU A 1 263 ? 16.861 -12.889 4.908 1.00 97.88 263 GLU A CA 1
ATOM 2060 C C . GLU A 1 263 ? 16.328 -12.626 3.494 1.00 97.88 263 GLU A C 1
ATOM 2062 O O . GLU A 1 263 ? 16.898 -11.818 2.758 1.00 97.88 263 GLU A O 1
ATOM 2067 N N . ALA A 1 264 ? 15.203 -13.245 3.123 1.00 97.94 264 ALA A N 1
ATOM 2068 C CA . ALA A 1 264 ? 14.571 -13.048 1.824 1.00 97.94 264 ALA A CA 1
ATOM 2069 C C . ALA A 1 264 ? 14.130 -11.590 1.609 1.00 97.94 264 ALA A C 1
ATOM 2071 O O . ALA A 1 264 ? 14.398 -11.014 0.555 1.00 97.94 264 ALA A O 1
ATOM 2072 N N . GLN A 1 265 ? 13.544 -10.952 2.627 1.00 98.38 265 GLN A N 1
ATOM 2073 C CA . GLN A 1 265 ? 13.168 -9.534 2.578 1.00 98.38 265 GLN A CA 1
ATOM 2074 C C . GLN A 1 265 ? 14.388 -8.614 2.460 1.00 98.38 265 GLN A C 1
ATOM 2076 O O . GLN A 1 265 ? 14.356 -7.652 1.691 1.00 98.38 265 GLN A O 1
ATOM 2081 N N . ILE A 1 266 ? 15.481 -8.920 3.171 1.00 98.00 266 ILE A N 1
ATOM 2082 C CA . ILE A 1 266 ? 16.738 -8.162 3.073 1.00 98.00 266 ILE A CA 1
ATOM 2083 C C . ILE A 1 266 ? 17.315 -8.268 1.657 1.00 98.00 266 ILE A C 1
ATOM 2085 O O . ILE A 1 266 ? 17.697 -7.249 1.077 1.00 98.00 266 ILE A O 1
ATOM 2089 N N . ARG A 1 267 ? 17.362 -9.482 1.087 1.00 97.81 267 ARG A N 1
ATOM 2090 C CA . ARG A 1 267 ? 17.826 -9.703 -0.292 1.00 97.81 267 ARG A CA 1
ATOM 2091 C C . ARG A 1 267 ? 16.951 -8.962 -1.296 1.00 97.81 267 ARG A C 1
ATOM 2093 O O . ARG A 1 267 ? 17.487 -8.276 -2.162 1.00 97.81 267 ARG A O 1
ATOM 2100 N N . PHE A 1 268 ? 15.630 -9.037 -1.142 1.00 98.25 268 PHE A N 1
ATOM 2101 C CA . PHE A 1 268 ? 14.698 -8.340 -2.021 1.00 98.25 268 PHE A CA 1
ATOM 2102 C C . PHE A 1 268 ? 14.883 -6.820 -1.963 1.00 98.25 268 PHE A C 1
ATOM 2104 O O . PHE A 1 268 ? 15.020 -6.191 -3.008 1.00 98.25 268 PHE A O 1
ATOM 2111 N N . ARG A 1 269 ? 14.991 -6.224 -0.765 1.00 97.88 269 ARG A N 1
ATOM 2112 C CA . ARG A 1 269 ? 15.246 -4.781 -0.613 1.00 97.88 269 ARG A CA 1
ATOM 2113 C C . ARG A 1 269 ? 16.503 -4.335 -1.357 1.00 97.88 269 ARG A C 1
ATOM 2115 O O . ARG A 1 269 ? 16.466 -3.319 -2.046 1.00 97.88 269 ARG A O 1
ATOM 2122 N N . ARG A 1 270 ? 17.598 -5.093 -1.221 1.00 97.00 270 ARG A N 1
ATOM 2123 C CA . ARG A 1 270 ? 18.861 -4.817 -1.926 1.00 97.00 270 ARG A CA 1
ATOM 2124 C C . ARG A 1 270 ? 18.670 -4.880 -3.438 1.00 97.00 270 ARG A C 1
ATOM 2126 O O . ARG A 1 270 ? 18.991 -3.913 -4.113 1.00 97.00 270 ARG A O 1
ATOM 2133 N N . ALA A 1 271 ? 18.039 -5.940 -3.942 1.00 97.44 271 ALA A N 1
ATOM 2134 C CA . ALA A 1 271 ? 17.773 -6.086 -5.371 1.00 97.44 271 ALA A CA 1
ATOM 2135 C C . ALA A 1 271 ? 16.932 -4.931 -5.941 1.00 97.44 271 ALA A C 1
ATOM 2137 O O . ALA A 1 271 ? 17.226 -4.443 -7.027 1.00 97.44 271 ALA A O 1
ATOM 2138 N N . VAL A 1 272 ? 15.916 -4.454 -5.211 1.00 97.31 272 VAL A N 1
ATOM 2139 C CA . VAL A 1 272 ? 15.114 -3.297 -5.644 1.00 97.31 272 VAL A CA 1
ATOM 2140 C C . VAL A 1 272 ? 15.942 -2.010 -5.637 1.00 97.31 272 VAL A C 1
ATOM 2142 O O . VAL A 1 272 ? 15.826 -1.218 -6.569 1.00 97.31 272 VAL A O 1
ATOM 2145 N N . ALA A 1 273 ? 16.772 -1.788 -4.614 1.00 96.31 273 ALA A N 1
ATOM 2146 C CA . ALA A 1 273 ? 17.635 -0.610 -4.546 1.00 96.31 273 ALA A CA 1
ATOM 2147 C C . ALA A 1 273 ? 18.660 -0.592 -5.695 1.00 96.31 273 ALA A C 1
ATOM 2149 O O . ALA A 1 273 ? 18.770 0.416 -6.392 1.00 96.31 273 ALA A O 1
ATOM 2150 N N . ASP A 1 274 ? 19.330 -1.718 -5.948 1.00 96.19 274 ASP A N 1
ATOM 2151 C CA . ASP A 1 274 ? 20.307 -1.865 -7.032 1.00 96.19 274 ASP A CA 1
ATOM 2152 C C . ASP A 1 274 ? 19.646 -1.669 -8.404 1.00 96.19 274 ASP A C 1
ATOM 2154 O O . ASP A 1 274 ? 20.143 -0.919 -9.247 1.00 96.19 274 ASP A O 1
ATOM 2158 N N . ALA A 1 275 ? 18.471 -2.274 -8.605 1.00 95.81 275 ALA A N 1
ATOM 2159 C CA . ALA A 1 275 ? 17.669 -2.086 -9.808 1.00 95.81 275 ALA A CA 1
ATOM 2160 C C . ALA A 1 275 ? 17.225 -0.622 -9.978 1.00 95.81 275 ALA A C 1
ATOM 2162 O O . ALA A 1 275 ? 17.224 -0.104 -11.092 1.00 95.81 275 ALA A O 1
ATOM 2163 N N . GLY A 1 276 ? 16.891 0.067 -8.884 1.00 94.25 276 GLY A N 1
ATOM 2164 C CA . GLY A 1 276 ? 16.528 1.484 -8.886 1.00 94.25 276 GLY A CA 1
ATOM 2165 C C . GLY A 1 276 ? 17.659 2.393 -9.359 1.00 94.25 276 GLY A C 1
ATOM 2166 O O . GLY A 1 276 ? 17.423 3.282 -10.177 1.00 94.25 276 GLY A O 1
ATOM 2167 N N . VAL A 1 277 ? 18.886 2.134 -8.899 1.00 93.88 277 VAL A N 1
ATOM 2168 C CA . VAL A 1 277 ? 20.096 2.842 -9.349 1.00 93.88 277 VAL A CA 1
ATOM 2169 C C . VAL A 1 277 ? 20.373 2.550 -10.823 1.00 93.88 277 VAL A C 1
ATOM 2171 O O . VAL A 1 277 ? 20.567 3.479 -11.607 1.00 93.88 277 VAL A O 1
ATOM 2174 N N . ALA A 1 278 ? 20.336 1.275 -11.220 1.00 93.12 278 ALA A N 1
ATOM 2175 C CA . ALA A 1 278 ? 20.585 0.858 -12.600 1.00 93.12 278 ALA A CA 1
ATOM 2176 C C . ALA A 1 278 ? 19.551 1.423 -13.590 1.00 93.12 278 ALA A C 1
ATOM 2178 O O . ALA A 1 278 ? 19.889 1.737 -14.728 1.00 93.12 278 ALA A O 1
ATOM 2179 N N . MET A 1 279 ? 18.300 1.581 -13.151 1.00 91.56 279 MET A N 1
ATOM 2180 C CA . MET A 1 279 ? 17.198 2.141 -13.935 1.00 91.56 279 MET A CA 1
ATOM 2181 C C . MET A 1 279 ? 16.953 3.627 -13.645 1.00 91.56 279 MET A C 1
ATOM 2183 O O . MET A 1 279 ? 15.850 4.119 -13.874 1.00 91.56 279 MET A O 1
ATOM 2187 N N . GLY A 1 280 ? 17.948 4.375 -13.160 1.00 86.25 280 GLY A N 1
ATOM 2188 C CA . GLY A 1 280 ? 17.780 5.797 -12.838 1.00 86.25 280 GLY A CA 1
ATOM 2189 C C . GLY A 1 280 ? 17.379 6.681 -14.031 1.00 86.25 280 GLY A C 1
ATOM 2190 O O . GLY A 1 280 ? 16.827 7.762 -13.838 1.00 86.25 280 GLY A O 1
ATOM 2191 N N . HIS A 1 281 ? 17.595 6.217 -15.266 1.00 83.62 281 HIS A N 1
ATOM 2192 C CA . HIS A 1 281 ? 17.101 6.847 -16.498 1.00 83.62 281 HIS A CA 1
ATOM 2193 C C . HIS A 1 281 ? 15.642 6.499 -16.824 1.00 83.62 281 HIS A C 1
ATOM 2195 O O . HIS A 1 281 ? 15.003 7.197 -17.613 1.00 83.62 281 HIS A O 1
ATOM 2201 N N . VAL A 1 282 ? 15.089 5.435 -16.236 1.00 86.00 282 VAL A N 1
ATOM 2202 C CA . VAL A 1 282 ? 13.682 5.067 -16.395 1.00 86.00 282 VAL A CA 1
ATOM 2203 C C . VAL A 1 282 ? 12.852 6.035 -15.574 1.00 86.00 282 VAL A C 1
ATOM 2205 O O . VAL A 1 282 ? 12.802 5.983 -14.347 1.00 86.00 282 VAL A O 1
ATOM 2208 N N . ARG A 1 283 ? 12.140 6.916 -16.268 1.00 82.44 283 ARG A N 1
ATOM 2209 C CA . ARG A 1 283 ? 11.380 7.996 -15.644 1.00 82.44 283 ARG A CA 1
ATOM 2210 C C . ARG A 1 283 ? 10.448 7.552 -14.513 1.00 82.44 283 ARG A C 1
ATOM 2212 O O . ARG A 1 283 ? 10.394 8.229 -13.493 1.00 82.44 283 ARG A O 1
ATOM 2219 N N . HIS A 1 284 ? 9.720 6.443 -14.678 1.00 85.75 284 HIS A N 1
ATOM 2220 C CA . HIS A 1 284 ? 8.848 5.914 -13.618 1.00 85.75 284 HIS A CA 1
ATOM 2221 C C . HIS A 1 284 ? 9.642 5.642 -12.336 1.00 85.75 284 HIS A C 1
ATOM 2223 O O . HIS A 1 284 ? 9.209 6.031 -11.264 1.00 85.75 284 HIS A O 1
ATOM 2229 N N . VAL A 1 285 ? 10.834 5.057 -12.445 1.00 88.62 285 VAL A N 1
ATOM 2230 C CA . VAL A 1 285 ? 11.724 4.775 -11.309 1.00 88.62 285 VAL A CA 1
ATOM 2231 C C . VAL A 1 285 ? 12.288 6.071 -10.713 1.00 88.62 285 VAL A C 1
ATOM 2233 O O . VAL A 1 285 ? 12.268 6.254 -9.494 1.00 88.62 285 VAL A O 1
ATOM 2236 N N . ALA A 1 286 ? 12.736 6.995 -11.567 1.00 86.25 286 ALA A N 1
ATOM 2237 C CA . ALA A 1 286 ? 13.303 8.278 -11.154 1.00 86.25 286 ALA A CA 1
ATOM 2238 C C . ALA A 1 286 ? 12.287 9.182 -10.429 1.00 86.25 286 ALA A C 1
ATOM 2240 O O . ALA A 1 286 ? 12.627 9.816 -9.431 1.00 86.25 286 ALA A O 1
ATOM 2241 N N . GLU A 1 287 ? 11.023 9.211 -10.873 1.00 85.19 287 GLU A N 1
ATOM 2242 C CA . GLU A 1 287 ? 9.956 10.000 -10.233 1.00 85.19 287 GLU A CA 1
ATOM 2243 C C . GLU A 1 287 ? 9.721 9.592 -8.770 1.00 85.19 287 GLU A C 1
ATOM 2245 O O . GLU A 1 287 ? 9.304 10.430 -7.967 1.00 85.19 287 GLU A O 1
ATOM 2250 N N . TRP A 1 288 ? 10.018 8.338 -8.420 1.00 84.69 288 TRP A N 1
ATOM 2251 C CA . TRP A 1 288 ? 9.895 7.791 -7.068 1.00 84.69 288 TRP A CA 1
ATOM 2252 C C . TRP A 1 288 ? 11.236 7.686 -6.333 1.00 84.69 288 TRP A C 1
ATOM 2254 O O . TRP A 1 288 ? 11.336 6.947 -5.360 1.00 84.69 288 TRP A O 1
ATOM 2264 N N . ASP A 1 289 ? 12.266 8.417 -6.763 1.00 83.25 289 ASP A N 1
ATOM 2265 C CA . ASP A 1 289 ? 13.567 8.492 -6.076 1.00 83.25 289 ASP A CA 1
ATOM 2266 C C . ASP A 1 289 ? 14.320 7.149 -6.000 1.00 83.25 289 ASP A C 1
ATOM 2268 O O . ASP A 1 289 ? 15.204 6.961 -5.165 1.00 83.25 289 ASP A O 1
ATOM 2272 N N . GLY A 1 290 ? 13.992 6.194 -6.883 1.00 81.25 290 GLY A N 1
ATOM 2273 C CA . GLY A 1 290 ? 14.670 4.893 -6.931 1.00 81.25 290 GLY A CA 1
ATOM 2274 C C . GLY A 1 290 ? 16.161 5.006 -7.273 1.00 81.25 290 GLY A C 1
ATOM 2275 O O . GLY A 1 290 ? 16.964 4.202 -6.807 1.00 81.25 290 GLY A O 1
ATOM 2276 N N . ALA A 1 291 ? 16.541 6.050 -8.017 1.00 81.38 291 ALA A N 1
ATOM 2277 C CA . ALA A 1 291 ? 17.915 6.309 -8.445 1.00 81.38 291 ALA A CA 1
ATOM 2278 C C . ALA A 1 291 ? 18.860 6.732 -7.303 1.00 81.38 291 ALA A C 1
ATOM 2280 O O . ALA A 1 291 ? 20.076 6.711 -7.476 1.00 81.38 291 ALA A O 1
ATOM 2281 N N . SER A 1 292 ? 18.329 7.118 -6.136 1.00 82.56 292 SER A N 1
ATOM 2282 C CA . SER A 1 292 ? 19.129 7.581 -4.991 1.00 82.56 292 SER A CA 1
ATOM 2283 C C . SER A 1 292 ? 19.832 6.457 -4.218 1.00 82.56 292 SER A C 1
ATOM 2285 O O . SER A 1 292 ? 20.577 6.728 -3.273 1.00 82.56 292 SER A O 1
ATOM 2287 N N . GLY A 1 293 ? 19.557 5.193 -4.562 1.00 85.75 293 GLY A N 1
ATOM 2288 C CA . GLY A 1 293 ? 20.033 4.017 -3.828 1.00 85.75 293 GLY A CA 1
ATOM 2289 C C . GLY A 1 293 ? 19.316 3.777 -2.495 1.00 85.75 293 GLY A C 1
ATOM 2290 O O . GLY A 1 293 ? 19.616 2.804 -1.807 1.00 85.75 293 GLY A O 1
ATOM 2291 N N . PHE A 1 294 ? 18.349 4.623 -2.120 1.00 91.56 294 PHE A N 1
ATOM 2292 C CA . PHE A 1 294 ? 17.485 4.409 -0.962 1.00 91.56 294 PHE A CA 1
ATOM 2293 C C . PHE A 1 294 ? 16.035 4.200 -1.402 1.00 91.56 294 PHE A C 1
ATOM 2295 O O . PHE A 1 294 ? 15.335 5.141 -1.772 1.00 91.56 294 PHE A O 1
ATOM 2302 N N . ILE A 1 295 ? 15.567 2.952 -1.318 1.00 94.12 295 ILE A N 1
ATOM 2303 C CA . ILE A 1 295 ? 14.185 2.601 -1.665 1.00 94.12 295 ILE A CA 1
ATOM 2304 C C . ILE A 1 295 ? 13.217 2.718 -0.471 1.00 94.12 295 ILE A C 1
ATOM 2306 O O . ILE A 1 295 ? 12.028 2.975 -0.660 1.00 94.12 295 ILE A O 1
ATOM 2310 N N . GLY A 1 296 ? 13.727 2.575 0.756 1.00 95.06 296 GLY A N 1
ATOM 2311 C CA . GLY A 1 296 ? 12.948 2.566 1.995 1.00 95.06 296 GLY A CA 1
ATOM 2312 C C . GLY A 1 296 ? 13.362 1.448 2.954 1.00 95.06 296 GLY A C 1
ATOM 2313 O O . GLY A 1 296 ? 14.021 0.489 2.552 1.00 95.06 296 GLY A O 1
ATOM 2314 N N . ASP A 1 297 ? 12.936 1.557 4.213 1.00 95.88 297 ASP A N 1
ATOM 2315 C CA . ASP A 1 297 ? 13.221 0.577 5.275 1.00 95.88 297 ASP A CA 1
ATOM 2316 C C . ASP A 1 297 ? 12.114 -0.475 5.454 1.00 95.88 297 ASP A C 1
ATOM 2318 O O . ASP A 1 297 ? 12.237 -1.392 6.274 1.00 95.88 297 ASP A O 1
ATOM 2322 N N . GLY A 1 298 ? 11.025 -0.356 4.694 1.00 97.12 298 GLY A N 1
ATOM 2323 C CA . GLY A 1 298 ? 9.926 -1.312 4.685 1.00 97.12 298 GLY A CA 1
ATOM 2324 C C . GLY A 1 298 ? 10.289 -2.653 4.053 1.00 97.12 298 GLY A C 1
ATOM 2325 O O . GLY A 1 298 ? 11.454 -2.967 3.774 1.00 97.12 298 GLY A O 1
ATOM 2326 N N . ARG A 1 299 ? 9.259 -3.469 3.821 1.00 98.00 299 ARG A N 1
ATOM 2327 C CA . ARG A 1 299 ? 9.433 -4.852 3.362 1.00 98.00 299 ARG A CA 1
ATOM 2328 C C . ARG A 1 299 ? 8.317 -5.327 2.436 1.00 98.00 299 ARG A C 1
ATOM 2330 O O . ARG A 1 299 ? 7.156 -4.971 2.609 1.00 98.00 299 ARG A O 1
ATOM 2337 N N . LEU A 1 300 ? 8.677 -6.176 1.478 1.00 98.62 300 LEU A N 1
ATOM 2338 C CA . LEU A 1 300 ? 7.716 -7.055 0.810 1.00 98.62 300 LEU A CA 1
ATOM 2339 C C . LEU A 1 300 ? 7.228 -8.094 1.830 1.00 98.62 300 LEU A C 1
ATOM 2341 O O . LEU A 1 300 ? 8.036 -8.567 2.627 1.00 98.62 300 LEU A O 1
ATOM 2345 N N . ALA A 1 301 ? 5.946 -8.452 1.821 1.00 98.44 301 ALA A N 1
ATOM 2346 C CA . ALA A 1 301 ? 5.407 -9.476 2.715 1.00 98.44 301 ALA A CA 1
ATOM 2347 C C . ALA A 1 301 ? 6.213 -10.778 2.603 1.00 98.44 301 ALA A C 1
ATOM 2349 O O . ALA A 1 301 ? 6.552 -11.205 1.493 1.00 98.44 301 ALA A O 1
ATOM 2350 N N . ARG A 1 302 ? 6.510 -11.410 3.742 1.00 98.06 302 ARG A N 1
ATOM 2351 C CA . ARG A 1 302 ? 7.414 -12.571 3.837 1.00 98.06 302 ARG A CA 1
ATOM 2352 C C . ARG A 1 302 ? 7.041 -13.687 2.857 1.00 98.06 302 ARG A C 1
ATOM 2354 O O . ARG A 1 302 ? 7.878 -14.117 2.071 1.00 98.06 302 ARG A O 1
ATOM 2361 N N . VAL A 1 303 ? 5.747 -14.013 2.795 1.00 96.94 303 VAL A N 1
ATOM 2362 C CA . VAL A 1 303 ? 5.159 -15.019 1.889 1.00 96.94 303 VAL A CA 1
ATOM 2363 C C . VAL A 1 303 ? 5.476 -14.788 0.402 1.00 96.94 303 VAL A C 1
ATOM 2365 O O . VAL A 1 303 ? 5.521 -15.733 -0.383 1.00 96.94 303 VAL A O 1
ATOM 2368 N N . GLN A 1 304 ? 5.708 -13.538 -0.011 1.00 97.62 304 GLN A N 1
ATOM 2369 C CA . GLN A 1 304 ? 6.124 -13.211 -1.376 1.00 97.62 304 GLN A CA 1
ATOM 2370 C C . GLN A 1 304 ? 7.639 -13.037 -1.507 1.00 97.62 304 GLN A C 1
ATOM 2372 O O . GLN A 1 304 ? 8.189 -13.366 -2.557 1.00 97.62 304 GLN A O 1
ATOM 2377 N N . ALA A 1 305 ? 8.316 -12.544 -0.469 1.00 97.25 305 ALA A N 1
ATOM 2378 C CA . ALA A 1 305 ? 9.766 -12.376 -0.465 1.00 97.25 305 ALA A CA 1
ATOM 2379 C C . ALA A 1 305 ? 10.508 -13.707 -0.647 1.00 97.25 305 ALA A C 1
ATOM 2381 O O . ALA A 1 305 ? 11.478 -13.758 -1.402 1.00 97.25 305 ALA A O 1
ATOM 2382 N N . ASP A 1 306 ? 10.010 -14.790 -0.045 1.00 92.25 306 ASP A N 1
ATOM 2383 C CA . ASP A 1 306 ? 10.626 -16.124 -0.113 1.00 92.25 306 ASP A CA 1
ATOM 2384 C C . ASP A 1 306 ? 10.681 -16.712 -1.535 1.00 92.25 306 ASP A C 1
ATOM 2386 O O . ASP A 1 306 ? 11.477 -17.606 -1.811 1.00 92.25 306 ASP A O 1
ATOM 2390 N N . ARG A 1 307 ? 9.873 -16.179 -2.458 1.00 91.75 307 ARG A N 1
ATOM 2391 C CA . ARG A 1 307 ? 9.818 -16.578 -3.875 1.00 91.75 307 ARG A CA 1
ATOM 2392 C C . ARG A 1 307 ? 10.236 -15.465 -4.843 1.00 91.75 307 ARG A C 1
ATOM 2394 O O . ARG A 1 307 ? 9.999 -15.582 -6.045 1.00 91.75 307 ARG A O 1
ATOM 2401 N N . ALA A 1 308 ? 10.762 -14.350 -4.332 1.00 87.31 308 ALA A N 1
ATOM 2402 C CA . ALA A 1 308 ? 10.961 -13.144 -5.130 1.00 87.31 308 ALA A CA 1
ATOM 2403 C C . ALA A 1 308 ? 12.228 -13.165 -5.999 1.00 87.31 308 ALA A C 1
ATOM 2405 O O . ALA A 1 308 ? 12.208 -12.585 -7.089 1.00 87.31 308 ALA A O 1
ATOM 2406 N N . LEU A 1 309 ? 13.302 -13.800 -5.513 1.00 84.12 309 LEU A N 1
ATOM 2407 C CA . LEU A 1 309 ? 14.639 -13.825 -6.119 1.00 84.12 309 LEU A CA 1
ATOM 2408 C C . LEU A 1 309 ? 15.138 -15.257 -6.304 1.00 84.12 309 LEU A C 1
ATOM 2410 O O . LEU A 1 309 ? 15.177 -15.979 -5.283 1.00 84.12 309 LEU A O 1
#

Solvent-accessible surface area (backbone atoms only — not comparable to full-atom values): 16295 Å² total; per-residue (Å²): 133,84,79,76,55,71,69,57,34,53,52,49,17,52,50,24,46,53,49,18,52,50,29,48,53,58,38,64,43,80,89,51,57,67,70,56,28,54,50,30,44,55,50,16,54,51,26,42,52,49,15,51,54,35,53,62,49,80,66,73,40,80,47,63,51,70,60,57,58,73,51,78,64,57,73,72,57,71,71,56,44,55,49,18,52,51,54,39,41,78,71,69,46,59,88,90,57,52,28,32,26,34,38,58,66,69,70,60,77,44,44,47,61,30,39,51,49,41,30,75,71,61,27,39,34,37,34,42,64,61,47,89,40,53,83,68,82,61,64,54,52,43,62,43,37,73,37,91,84,60,44,73,59,40,54,52,37,48,52,56,68,15,68,29,35,40,27,53,51,65,68,56,49,52,54,28,56,46,36,67,18,29,30,38,34,41,47,26,88,47,62,66,80,50,49,29,44,44,62,63,20,36,26,39,64,26,48,40,24,37,64,89,76,68,45,72,56,55,60,54,55,66,58,37,70,71,44,72,78,45,55,87,51,48,43,76,42,68,56,52,36,67,58,49,25,53,40,46,48,51,49,54,46,27,74,75,76,50,78,79,81,52,73,42,32,53,52,48,52,49,53,52,16,54,32,17,39,76,34,39,73,42,56,77,35,18,37,51,24,17,42,74,56,52,56,47,56,27,35,53,26,64,88,54,24,73,70,31,120

Mean predicted aligned error: 8.32 Å

pLDDT: mean 90.16, std 9.24, range [35.84, 98.69]

Nearest PDB structures (foldseek):
  8sxv-assembly1_B  TM=3.980E-01  e=2.571E-03  Thermus thermophilus HB27
  4neq-assembly1_A-2  TM=6.250E-01  e=5.458E-02  Methanocaldococcus jannaschii DSM 2661
  3l7k-assembly3_D  TM=6.282E-01  e=2.515E-01  Staphylococcus epidermidis RP62A
  8sxy-assembly1_B  TM=4.061E-01  e=2.543E-02  Thermus thermophilus HB27
  5xvm-assembly1_A  TM=5.140E-01  e=1.097E+00  Saccharomyces cerevisiae S288C

Radius of gyration: 22.87 Å; Cα contacts (8 Å, |Δi|>4): 545; chains: 1; bounding box: 44×48×77 Å

Secondary structure (DSSP, 8-state):
-PPPPHHHHHHHHHHHHHHHHHHHHHHT-TTS-HHHHHHHHHHHHHHHHHHHHHHHS----SS-HHHHHHPPPP---HHHHHHHHHHHHHTTPPTT--EEEEE-SS-GGGGHHHHHHHHHTTPEEEEES-GGG----STTEEE-TT-TT--HHHHHHHHHHSSEEEES-HHHHHHHHHHT--EEEEEES-HHHH--SSTTEEEEE-EEEETTT-PBPPGGGGGSHHHHHTGGGEEEEPPPHHHHHHHHHHHHHHHHH-----HHHHHHHHHHHHHHHHTTTSHHHHHTTGGGS---S-EE-HHHHTTT-

Foldseek 3Di:
DPDDDLVVLVVLLVVLQVLLVVLQVVLPPPVDDPVSSVVSNVSSVVSNVRSLVSLQPADDALDDLVCLQPDDADDDDPVLLVVLVVLCVVLPDDPPFAEEEEEAQEDLVLCALQQVVCVVVRYQYEYADACVRDAHDDHNYRDCNPPPSDDPSNRLSRLLRHLAYEYQDLVSLVSSSRSVHQYEHWQADALLSQVRQEQSYEYEHFFKAQQVVRDTDALLVRLDPVCLVPVVRIDTHTDGSVLSNQLSVQNSCCSPVNGDDDPLFVVVQQSQLVSLCVCCSRNVSVNSVSNVSRRHNYTYRPVRSVRRD

=== Feature glossary ===
Legend for the data blocks above and below:

— What the protein is —

The amino-acid sequence is the protein's primary structure: the linear order of residues from the N-terminus to the C-terminus, written in one-letter code. Everything else here — the 3D coordinates, the secondary structure, the domain annotations — is ultimately a consequence of this string.

Database cross-references. InterPro integrates a dozen domain/family signature databases into unified entries with residue-range hits. GO terms attach function/process/location labels with evidence codes. CATH codes position the fold in a four-level structural taxonomy. Organism is the NCBI-taxonomy species name.

— Where its atoms are —

The mmCIF block holds the 3D Cartesian coordinates of each backbone atom (N, Cα, C, O) in ångströms. mmCIF is the PDB's canonical archive format — a tagged-loop text representation of the atomic model.

The six renders are orthographic views along the three Cartesian axes in both directions. Representation (cartoon, sticks, or surface) and color scheme (sequence-rainbow or by-chain) vary across proteins so the training set covers all the common visualization conventions.

— Local backbone conformation —

Secondary structure is the local, repeating backbone conformation. DSSP classifies it into eight states by reading the hydrogen-bond network: three helix types (H, G, I), two β types (E, B), two non-regular types (T, S), and unstructured coil (-).

SS3 is a coarse helix/strand/coil call (letters a/b/c) made by the P-SEA algorithm from inter-Cα distances and dihedrals. It is less detailed than DSSP but needs only Cα positions.

Backbone dihedral angles. Every residue except chain termini has a φ (preceding-C → N → Cα → C) and a ψ (N → Cα → C → next-N). They are reported in degrees following the IUPAC sign convention. Secondary structure is essentially a statement about which (φ, ψ) basin each residue occupies.

— Global shape and packing —

The geometric summary reports three shape descriptors. Rg (radius of gyration) measures how spread out the Cα atoms are about their centre of mass; compact globular proteins have small Rg, elongated or unfolded ones large. Cα contacts (<8 Å, |i−j|>4) count long-range residue pairs in spatial proximity — high for tightly packed folds, near zero for rods or random coil. The bounding-box extents give the protein's footprint along x, y, z in Å.

Solvent accessibility: the surface area of each residue that a 1.4 Å water probe can touch, in Å². When only backbone atoms are present the absolute values are lower than full-atom SASA (side chains contribute most of the area) and are flagged as backbone-only.

Plot images: a contact map (which residues are close in 3D, as an N×N binary image), a Ramachandran scatter (backbone torsion angles, revealing secondary-structure composition at a glance), and — for AlphaFold structures — a PAE heatmap (pairwise prediction confidence).

— Structural neighborhood —

Foldseek's 3Di representation compresses backbone geometry into a per-residue letter drawn from a learned twenty-state alphabet. It captures the tertiary interaction pattern around each residue — which residues are packed against it in space, regardless of where they are in sequence.

Structural nearest neighbors (via Foldseek easy-search vs the PDB). Reported per hit: target PDB id, E-value, and alignment TM-score. A TM-score above ~0.5 is the conventional threshold for 'same fold'.

— Confidence and disorder —

pLDDT (predicted Local Distance Difference Test) is AlphaFold's per-residue confidence score, ranging from 0 to 100. Values above 90 indicate high confidence (typically well-packed cores); 70–90 is confident; 50–70 low confidence; below 50 usually means the region is disordered or the prediction is unreliable there. AlphaFold stores pLDDT in the mmCIF B-factor column.

For experimental (PDB) structures, the B-factor (temperature factor) quantifies the positional spread of each atom in the crystal — a combination of thermal vibration and static disorder — in units of Å². High B-factors mark flexible loops or poorly resolved regions; low B-factors mark the rigid, well-ordered core.

Predicted Aligned Error (PAE) is an AlphaFold confidence matrix: entry (i, j) is the expected error in the position of residue j, in ångströms, when the prediction is superimposed on the true structure at residue i. Low PAE within a block of residues means that block is internally rigid and well-predicted; high PAE between two blocks means their relative placement is uncertain even if each block individually is confident.